Protein AF-F7UUI7-F1 (afdb_monomer_lite)

Radius of gyration: 22.38 Å; chains: 1; bounding box: 54×50×58 Å

Structure (mmCIF, N/CA/C/O backbone):
data_AF-F7UUI7-F1
#
_entry.id   AF-F7UUI7-F1
#
loop_
_atom_site.group_PDB
_atom_site.id
_atom_site.type_symbol
_atom_site.label_atom_id
_atom_site.label_alt_id
_atom_site.label_comp_id
_atom_site.label_asym_id
_atom_site.label_entity_id
_atom_site.label_seq_id
_atom_site.pdbx_PDB_ins_code
_atom_site.Cartn_x
_atom_site.Cartn_y
_atom_site.Cartn_z
_atom_site.occupancy
_atom_site.B_iso_or_equiv
_atom_site.auth_seq_id
_atom_site.auth_comp_id
_atom_site.auth_asym_id
_atom_site.auth_atom_id
_atom_site.pdbx_PDB_model_num
ATOM 1 N N . MET A 1 1 ? -0.515 27.697 5.476 1.00 34.72 1 MET A N 1
ATOM 2 C CA . MET A 1 1 ? 0.298 27.738 6.716 1.00 34.72 1 MET A CA 1
ATOM 3 C C . MET A 1 1 ? -0.527 27.702 8.011 1.00 34.72 1 MET A C 1
ATOM 5 O O . MET A 1 1 ? -0.344 26.762 8.762 1.00 34.72 1 MET A O 1
ATOM 9 N N . LYS A 1 2 ? -1.466 28.627 8.301 1.00 29.28 2 LYS A N 1
ATOM 10 C CA . LYS A 1 2 ? -2.269 28.579 9.558 1.00 29.28 2 LYS A CA 1
ATOM 11 C C . LYS A 1 2 ? -3.248 27.394 9.677 1.00 29.28 2 LYS A C 1
ATOM 13 O O . LYS A 1 2 ? -3.525 26.962 10.787 1.00 29.28 2 LYS A O 1
ATOM 18 N N . ASN A 1 3 ? -3.755 26.882 8.555 1.00 37.53 3 ASN A N 1
ATOM 19 C CA . ASN A 1 3 ? -4.734 25.787 8.553 1.00 37.53 3 ASN A CA 1
ATOM 20 C C . ASN A 1 3 ? -4.088 24.394 8.670 1.00 37.53 3 ASN A C 1
ATOM 22 O O . ASN A 1 3 ? -4.740 23.482 9.154 1.00 37.53 3 ASN A O 1
ATOM 26 N N . VAL A 1 4 ? -2.810 24.247 8.299 1.00 36.59 4 VAL A N 1
ATOM 27 C CA . VAL A 1 4 ? -2.094 22.955 8.308 1.00 36.59 4 VAL A CA 1
ATOM 28 C C . VAL A 1 4 ? -1.592 22.618 9.716 1.00 36.59 4 VAL A C 1
ATOM 30 O O . VAL A 1 4 ? -1.897 21.546 10.220 1.00 36.59 4 VAL A O 1
ATOM 33 N N . ARG A 1 5 ? -1.031 23.596 10.445 1.00 37.28 5 ARG A N 1
ATOM 34 C CA . ARG A 1 5 ? -0.744 23.450 11.887 1.00 37.28 5 ARG A CA 1
ATOM 35 C C . ARG A 1 5 ? -1.984 23.158 12.730 1.00 37.28 5 ARG A C 1
ATOM 37 O O . ARG A 1 5 ? -1.893 22.469 13.737 1.00 37.28 5 ARG A O 1
ATOM 44 N N . LYS A 1 6 ? -3.149 23.686 12.327 1.00 44.84 6 LYS A N 1
ATOM 45 C CA . LYS A 1 6 ? -4.432 23.322 12.941 1.00 44.84 6 LYS A CA 1
ATOM 46 C C . LYS A 1 6 ? -4.823 21.888 12.598 1.00 44.84 6 LYS A C 1
ATOM 48 O O . LYS A 1 6 ? -5.306 21.210 13.482 1.00 44.84 6 LYS A O 1
ATOM 53 N N . MET A 1 7 ? -4.586 21.422 11.374 1.00 44.50 7 MET A N 1
ATOM 54 C CA . MET A 1 7 ? -4.861 20.044 10.961 1.00 44.50 7 MET A CA 1
ATOM 55 C C . MET A 1 7 ? -3.966 19.036 11.694 1.00 44.50 7 MET A C 1
ATOM 57 O O . MET A 1 7 ? -4.495 18.060 12.194 1.00 44.50 7 MET A O 1
ATOM 61 N N . LEU A 1 8 ? -2.667 19.306 11.871 1.00 43.62 8 LEU A N 1
ATOM 62 C CA . LEU A 1 8 ? -1.740 18.486 12.676 1.00 43.62 8 LEU A CA 1
ATOM 63 C C . LEU A 1 8 ? -2.069 18.501 14.177 1.00 43.62 8 LEU A C 1
ATOM 65 O O . LEU A 1 8 ? -2.030 17.465 14.834 1.00 43.62 8 LEU A O 1
ATOM 69 N N . ALA A 1 9 ? -2.459 19.656 14.725 1.00 45.00 9 ALA A N 1
ATOM 70 C CA . ALA A 1 9 ? -2.956 19.739 16.099 1.00 45.00 9 ALA A CA 1
ATOM 71 C C . ALA A 1 9 ? -4.319 19.045 16.267 1.00 45.00 9 ALA A C 1
ATOM 73 O O . ALA A 1 9 ? -4.574 18.469 17.317 1.00 45.00 9 ALA A O 1
ATOM 74 N N . VAL A 1 10 ? -5.175 19.068 15.239 1.00 46.88 10 VAL A N 1
ATOM 75 C CA . VAL A 1 10 ? -6.435 18.314 15.185 1.00 46.88 10 VAL A CA 1
ATOM 76 C C . VAL A 1 10 ? -6.176 16.826 14.969 1.00 46.88 10 VAL A C 1
ATOM 78 O O . VAL A 1 10 ? -6.916 16.048 15.526 1.00 46.88 10 VAL A O 1
ATOM 81 N N . LEU A 1 11 ? -5.122 16.413 14.265 1.00 49.34 11 LEU A N 1
ATOM 82 C CA . LEU A 1 11 ? -4.678 15.020 14.117 1.00 49.34 11 LEU A CA 1
ATOM 83 C C . LEU A 1 11 ? -4.159 14.459 15.445 1.00 49.34 11 LEU A C 1
ATOM 85 O O . LEU A 1 11 ? -4.587 13.393 15.872 1.00 49.34 11 LEU A O 1
ATOM 89 N N . ALA A 1 12 ? -3.305 15.212 16.143 1.00 44.31 12 ALA A N 1
ATOM 90 C CA . ALA A 1 12 ? -2.850 14.862 17.487 1.00 44.31 12 ALA A CA 1
ATOM 91 C C . ALA A 1 12 ? -4.004 14.890 18.507 1.00 44.31 12 ALA A C 1
ATOM 93 O O . ALA A 1 12 ? -4.059 14.049 19.400 1.00 44.31 12 ALA A O 1
ATOM 94 N N . ALA A 1 13 ? -4.952 15.824 18.365 1.00 39.91 13 ALA A N 1
ATOM 95 C CA . ALA A 1 13 ? -6.145 15.871 19.203 1.00 39.91 13 ALA A CA 1
ATOM 96 C C . ALA A 1 13 ? -7.151 14.768 18.850 1.00 39.91 13 ALA A C 1
ATOM 98 O O . ALA A 1 13 ? -7.730 14.223 19.772 1.00 39.91 13 ALA A O 1
ATOM 99 N N . ALA A 1 14 ? -7.335 14.405 17.578 1.00 44.53 14 ALA A N 1
ATOM 100 C CA . ALA A 1 14 ? -8.215 13.338 17.089 1.00 44.53 14 ALA A CA 1
ATOM 101 C C . ALA A 1 14 ? -7.694 11.961 17.501 1.00 44.53 14 ALA A C 1
ATOM 103 O O . ALA A 1 14 ? -8.482 11.127 17.927 1.00 44.53 14 ALA A O 1
ATOM 104 N N . ALA A 1 15 ? -6.371 11.768 17.495 1.00 42.41 15 ALA A N 1
ATOM 105 C CA . ALA A 1 15 ? -5.71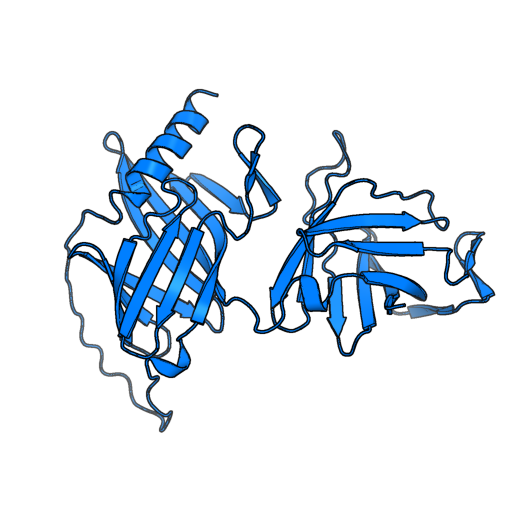6 10.616 18.109 1.00 42.41 15 ALA A CA 1
ATOM 106 C C . ALA A 1 15 ? -5.999 10.527 19.622 1.00 42.41 15 ALA A C 1
ATOM 108 O O . ALA A 1 15 ? -6.224 9.441 20.137 1.00 42.41 15 ALA A O 1
ATOM 109 N N . MET A 1 16 ? -6.057 11.667 20.327 1.00 37.16 16 MET A N 1
ATOM 110 C CA . MET A 1 16 ? -6.464 11.740 21.744 1.00 37.16 16 MET A CA 1
ATOM 111 C C . MET A 1 16 ? -7.989 11.792 21.961 1.00 37.16 16 MET A C 1
ATOM 113 O O . MET A 1 16 ? -8.448 11.758 23.099 1.00 37.16 16 MET A O 1
ATOM 117 N N . THR A 1 17 ? -8.789 11.934 20.903 1.00 39.34 17 THR A N 1
ATOM 118 C CA . THR A 1 17 ? -10.253 12.052 20.956 1.00 39.34 17 THR A CA 1
ATOM 119 C C . THR A 1 17 ? -10.900 11.105 19.962 1.00 39.34 17 THR A C 1
ATOM 121 O O . THR A 1 17 ? -11.888 11.476 19.343 1.00 39.34 17 THR A O 1
ATOM 124 N N . LEU A 1 18 ? -10.431 9.857 19.888 1.00 39.97 18 LEU A N 1
ATOM 125 C CA . LEU A 1 18 ? -11.046 8.755 19.133 1.00 39.97 18 LEU A CA 1
ATOM 126 C C . LEU A 1 18 ? -12.094 7.911 19.932 1.00 39.97 18 LEU A C 1
ATOM 128 O O . LEU A 1 18 ? -12.207 6.714 19.726 1.00 39.97 18 LEU A O 1
ATOM 132 N N . GLY A 1 19 ? -12.909 8.406 20.867 1.00 41.12 19 GLY A N 1
ATOM 133 C CA . GLY A 1 19 ? -13.175 9.783 21.197 1.00 41.12 19 GLY A CA 1
ATOM 134 C C . GLY A 1 19 ? -14.386 10.237 21.969 1.00 41.12 19 GLY A C 1
ATOM 135 O O . GLY A 1 19 ? -14.417 10.333 23.184 1.00 41.12 19 GLY A O 1
ATOM 136 N N . ILE A 1 20 ? -15.320 10.828 21.242 1.00 36.56 20 ILE A N 1
ATOM 137 C CA . ILE A 1 20 ? -16.466 11.501 21.831 1.00 36.56 20 ILE A CA 1
ATOM 138 C C . ILE A 1 20 ? -17.573 11.442 20.791 1.00 36.56 20 ILE A C 1
ATOM 140 O O . ILE A 1 20 ? -17.683 12.341 19.969 1.00 36.56 20 ILE A O 1
ATOM 144 N N . LEU A 1 21 ? -18.386 10.384 20.833 1.00 32.34 21 LEU A N 1
ATOM 145 C CA . LEU A 1 21 ? -19.847 10.453 20.706 1.00 32.34 21 LEU A CA 1
ATOM 146 C C . LEU A 1 21 ? -20.446 9.049 20.856 1.00 32.34 21 LEU A C 1
ATOM 148 O O . LEU A 1 21 ? -20.524 8.266 19.917 1.00 32.34 21 LEU A O 1
ATOM 152 N N . ALA A 1 22 ? -20.904 8.756 22.074 1.00 37.56 22 ALA A N 1
ATOM 153 C CA . ALA A 1 22 ? -21.819 7.658 22.335 1.00 37.56 22 ALA A CA 1
ATOM 154 C C . ALA A 1 22 ? -23.173 7.961 21.673 1.00 37.56 22 ALA A C 1
ATOM 156 O O . ALA A 1 22 ? -23.826 8.954 22.000 1.00 37.56 22 ALA A O 1
ATOM 157 N N . GLY A 1 23 ? -23.599 7.088 20.764 1.00 29.02 23 GLY A N 1
ATOM 158 C CA . GLY A 1 23 ? -24.898 7.156 20.105 1.00 29.02 23 GLY A CA 1
ATOM 159 C C . GLY A 1 23 ? -25.304 5.792 19.568 1.00 29.02 23 GLY A C 1
ATOM 160 O O . GLY A 1 23 ? -25.309 5.581 18.363 1.00 29.02 23 GLY A O 1
ATOM 161 N N . CYS A 1 24 ? -25.611 4.847 20.460 1.00 26.58 24 CYS A N 1
ATOM 162 C CA . CYS A 1 24 ? -26.130 3.539 20.073 1.00 26.58 24 CYS A CA 1
ATOM 163 C C . CYS A 1 24 ? -27.549 3.665 19.500 1.00 26.58 24 CYS A C 1
ATOM 165 O O . CYS A 1 24 ? -28.474 4.062 20.208 1.00 26.58 24 CYS A O 1
ATOM 167 N N . THR A 1 25 ? -27.744 3.199 18.271 1.00 30.72 25 THR A N 1
ATOM 168 C CA . THR A 1 25 ? -29.031 2.662 17.814 1.00 30.72 25 THR A CA 1
ATOM 169 C C . THR A 1 25 ? -28.769 1.316 17.156 1.00 30.72 25 THR A C 1
ATOM 171 O O . THR A 1 25 ? -28.342 1.255 16.011 1.00 30.72 25 THR A O 1
ATOM 174 N N . GLN A 1 26 ? -29.002 0.235 17.905 1.00 30.36 26 GLN A N 1
ATOM 175 C CA . GLN A 1 26 ? -29.069 -1.121 17.364 1.00 30.36 26 GLN A CA 1
ATOM 176 C C . GLN A 1 26 ? -30.348 -1.256 16.530 1.00 30.36 26 GLN A C 1
ATOM 178 O O . GLN A 1 26 ? -31.448 -1.209 17.082 1.00 30.36 26 GLN A O 1
ATOM 183 N N . SER A 1 27 ? -30.212 -1.465 15.223 1.00 30.41 27 SER A N 1
ATOM 184 C CA . SER A 1 27 ? -31.253 -2.086 14.404 1.00 30.41 27 SER A CA 1
ATOM 185 C C . SER A 1 27 ? -30.841 -3.526 14.126 1.00 30.41 27 SER A C 1
ATOM 187 O O . SER A 1 27 ? -29.833 -3.786 13.476 1.00 30.41 27 SER A O 1
ATOM 189 N N . THR A 1 28 ? -31.607 -4.464 14.669 1.00 32.31 28 THR A N 1
ATOM 190 C CA . THR A 1 28 ? -31.469 -5.895 14.401 1.00 32.31 28 THR A CA 1
ATOM 191 C C . THR A 1 28 ? -32.165 -6.198 13.075 1.00 32.31 28 THR A C 1
ATOM 193 O O . THR A 1 28 ? -33.388 -6.302 13.042 1.00 32.31 28 THR A O 1
ATOM 196 N N . GLU A 1 29 ? -31.408 -6.318 11.985 1.00 35.75 29 GLU A N 1
ATOM 197 C CA . GLU A 1 29 ? -31.906 -6.936 10.753 1.00 35.75 29 GLU A CA 1
ATOM 198 C C . GLU A 1 29 ? -31.280 -8.323 10.598 1.00 35.75 29 GLU A C 1
ATOM 200 O O . GLU A 1 29 ? -30.075 -8.495 10.426 1.00 35.75 29 GLU A O 1
ATOM 205 N N . GLU A 1 30 ? -32.139 -9.328 10.739 1.00 38.75 30 GLU A N 1
ATOM 206 C CA . GLU A 1 30 ? -31.859 -10.741 10.538 1.00 38.75 30 GLU A CA 1
ATOM 207 C C . GLU A 1 30 ? -31.810 -11.006 9.024 1.00 38.75 30 GLU A C 1
ATOM 209 O O . GLU A 1 30 ? -32.843 -11.020 8.355 1.00 38.75 30 GLU A O 1
ATOM 214 N N . SER A 1 31 ? -30.605 -11.167 8.469 1.00 41.69 31 SER A N 1
ATOM 215 C CA . SER A 1 31 ? -30.409 -11.555 7.068 1.00 41.69 31 SER A CA 1
ATOM 216 C C . SER A 1 31 ? -30.112 -13.051 6.957 1.00 41.69 31 SER A C 1
ATOM 218 O O . SER A 1 31 ? -29.366 -13.622 7.754 1.00 41.69 31 SER A O 1
ATOM 220 N N . ALA A 1 32 ? -30.742 -13.689 5.972 1.00 41.66 32 ALA A N 1
ATOM 221 C CA . ALA A 1 32 ? -30.755 -15.130 5.761 1.00 41.66 32 ALA A CA 1
ATOM 222 C C . ALA A 1 32 ? -29.354 -15.691 5.453 1.00 41.66 32 ALA A C 1
ATOM 224 O O . ALA A 1 32 ? -28.713 -15.307 4.476 1.00 41.66 32 ALA A O 1
ATOM 225 N N . ALA A 1 33 ? -28.907 -16.643 6.274 1.00 42.66 33 ALA A N 1
ATOM 226 C CA . ALA A 1 33 ? -27.613 -17.300 6.149 1.00 42.66 33 ALA A CA 1
ATOM 227 C C . ALA A 1 33 ? -27.602 -18.344 5.017 1.00 42.66 33 ALA A C 1
ATOM 229 O O . ALA A 1 33 ? -28.259 -19.382 5.092 1.00 42.66 33 ALA A O 1
ATOM 230 N N . THR A 1 34 ? -26.799 -18.098 3.984 1.00 46.75 34 THR A N 1
ATOM 231 C CA . THR A 1 34 ? -26.050 -19.162 3.297 1.00 46.75 34 THR A CA 1
ATOM 232 C C . THR A 1 34 ? -24.973 -19.694 4.250 1.00 46.75 34 THR A C 1
ATOM 234 O O . THR A 1 34 ? -24.418 -18.891 4.993 1.00 46.75 34 THR A O 1
ATOM 237 N N . ASP A 1 35 ? -24.670 -21.001 4.220 1.00 51.53 35 ASP A N 1
ATOM 238 C CA . ASP A 1 35 ? -23.681 -21.733 5.054 1.00 51.53 35 ASP A CA 1
ATOM 239 C C . ASP A 1 35 ? -22.211 -21.248 4.894 1.00 51.53 35 ASP A C 1
ATOM 241 O O . ASP A 1 35 ? -21.278 -22.027 4.689 1.00 51.53 35 ASP A O 1
ATOM 245 N N . ALA A 1 36 ? -21.965 -19.944 4.965 1.00 63.97 36 ALA A N 1
ATOM 246 C CA . ALA A 1 36 ? -20.639 -19.380 5.122 1.00 63.97 36 ALA A CA 1
ATOM 247 C C . ALA A 1 36 ? -20.243 -19.506 6.598 1.00 63.97 36 ALA A C 1
ATOM 249 O O . ALA A 1 36 ? -20.985 -19.099 7.494 1.00 63.97 36 ALA A O 1
ATOM 250 N N . LYS A 1 37 ? -19.066 -20.086 6.858 1.00 78.81 37 LYS A N 1
ATOM 251 C CA . LYS A 1 37 ? -18.462 -20.097 8.194 1.00 78.81 37 LYS A CA 1
ATOM 252 C C . LYS A 1 37 ? -18.426 -18.654 8.707 1.00 78.81 37 LYS A C 1
ATOM 254 O O . LYS A 1 37 ? -17.877 -17.789 8.030 1.00 78.81 37 LYS A O 1
ATOM 259 N N . ALA A 1 38 ? -19.003 -18.411 9.885 1.00 81.31 38 ALA A N 1
ATOM 260 C CA . ALA A 1 38 ? -18.944 -17.094 10.502 1.00 81.31 38 ALA A CA 1
ATOM 261 C C . ALA A 1 38 ? -17.470 -16.670 10.679 1.00 81.31 38 ALA A C 1
ATOM 263 O O . ALA A 1 38 ? -16.659 -17.501 11.113 1.00 81.31 38 ALA A O 1
ATOM 264 N N . PRO A 1 39 ? -17.121 -15.421 10.337 1.00 87.50 39 PRO A N 1
ATOM 265 C CA . PRO A 1 39 ? -15.776 -14.896 10.532 1.00 87.50 39 PRO A CA 1
ATOM 266 C C . PRO A 1 39 ? -15.380 -14.947 12.010 1.00 87.50 39 PRO A C 1
ATOM 268 O O . PRO A 1 39 ? -16.205 -14.817 12.918 1.00 87.50 39 PRO A O 1
ATOM 271 N N . THR A 1 40 ? -14.092 -15.133 12.251 1.00 90.12 40 THR A N 1
ATOM 272 C CA . THR A 1 40 ? -13.470 -15.216 13.570 1.00 90.12 40 THR A CA 1
ATOM 273 C C . THR A 1 40 ? -12.398 -14.142 13.716 1.00 90.12 40 THR A C 1
ATOM 275 O O . THR A 1 40 ? -11.898 -13.609 12.729 1.00 90.12 40 THR A O 1
ATOM 278 N N . THR A 1 41 ? -11.988 -13.836 14.950 1.00 90.56 41 THR A N 1
ATOM 279 C CA . THR A 1 41 ? -10.889 -12.886 15.201 1.00 90.56 41 THR A CA 1
ATOM 280 C C . THR A 1 41 ? -9.578 -13.304 14.530 1.00 90.56 41 THR A C 1
ATOM 282 O O . THR A 1 41 ? -8.786 -12.458 14.134 1.00 90.56 41 THR A O 1
ATOM 285 N N . ALA A 1 42 ? -9.348 -14.605 14.344 1.00 89.94 42 ALA A N 1
ATOM 286 C CA . ALA A 1 42 ? -8.180 -15.102 13.627 1.00 89.94 42 ALA A CA 1
ATOM 287 C C . ALA A 1 42 ? -8.184 -14.724 12.135 1.00 89.94 42 ALA A C 1
ATOM 289 O O . ALA A 1 42 ? -7.112 -14.552 11.565 1.00 89.94 42 ALA A O 1
ATOM 290 N N . ASP A 1 43 ? -9.361 -14.566 11.519 1.00 90.50 43 ASP A N 1
ATOM 291 C CA . ASP A 1 43 ? -9.475 -14.256 10.089 1.00 90.50 43 ASP A CA 1
ATOM 292 C C . ASP A 1 43 ? -9.030 -12.808 9.789 1.00 90.50 43 ASP A C 1
ATOM 294 O O . ASP A 1 43 ? -8.430 -12.546 8.748 1.00 90.50 43 ASP A O 1
ATOM 298 N N . TYR A 1 44 ? -9.227 -11.878 10.735 1.00 92.62 44 TYR A N 1
ATOM 299 C CA . TYR A 1 44 ? -8.831 -10.469 10.583 1.00 92.62 44 TYR A CA 1
ATOM 300 C C . TYR A 1 44 ? -7.599 -10.059 11.397 1.00 92.62 44 TYR A C 1
ATOM 302 O O . TYR A 1 44 ? -7.144 -8.921 11.281 1.00 92.62 44 TYR A O 1
ATOM 310 N N . ALA A 1 45 ? -7.030 -10.957 12.202 1.00 94.06 45 ALA A N 1
ATOM 311 C CA . ALA A 1 45 ? -5.817 -10.660 12.952 1.00 94.06 45 ALA A CA 1
ATOM 312 C C . ALA A 1 45 ? -4.653 -10.292 12.016 1.00 94.06 45 ALA A C 1
ATOM 314 O O . ALA A 1 45 ? -4.494 -10.864 10.930 1.00 94.06 45 ALA A O 1
ATOM 315 N N . GLY A 1 46 ? -3.832 -9.339 12.448 1.00 93.06 46 GLY A N 1
ATOM 316 C CA . GLY A 1 46 ? -2.680 -8.848 11.705 1.00 93.06 46 GLY A CA 1
ATOM 317 C C . GLY A 1 46 ? -2.281 -7.432 12.098 1.00 93.06 46 GLY A C 1
ATOM 318 O O . GLY A 1 46 ? -2.970 -6.750 12.858 1.00 93.06 46 GLY A O 1
ATOM 319 N N . THR A 1 47 ? -1.151 -6.997 11.557 1.00 93.06 47 THR A N 1
ATOM 320 C CA . THR A 1 47 ? -0.729 -5.597 11.588 1.00 93.06 47 THR A CA 1
ATOM 321 C C . THR A 1 47 ? -1.288 -4.905 10.355 1.00 93.06 47 THR A C 1
ATOM 323 O O . THR A 1 47 ? -1.268 -5.483 9.278 1.00 93.06 47 THR A O 1
ATOM 326 N N . TYR A 1 48 ? -1.784 -3.687 10.508 1.00 93.19 48 TYR A N 1
ATOM 327 C CA . TYR A 1 48 ? -2.338 -2.837 9.469 1.00 93.19 48 TYR A CA 1
ATOM 328 C C . TYR A 1 48 ? -1.588 -1.507 9.498 1.00 93.19 48 TYR A C 1
ATOM 330 O O . TYR A 1 48 ? -1.506 -0.849 10.537 1.00 93.19 48 TYR A O 1
ATOM 338 N N . LEU A 1 49 ? -1.010 -1.138 8.365 1.00 91.38 49 LEU A N 1
ATOM 339 C CA . LEU A 1 49 ? -0.190 0.050 8.188 1.00 91.38 49 LEU A CA 1
ATOM 340 C C . LEU A 1 49 ? -1.013 1.174 7.572 1.00 91.38 49 LEU A C 1
ATOM 342 O O . LEU A 1 49 ? -1.942 0.913 6.806 1.00 91.38 49 LEU A O 1
ATOM 346 N N . PHE A 1 50 ? -0.676 2.415 7.905 1.00 91.62 50 PHE A N 1
ATOM 347 C CA . PHE A 1 50 ? -1.344 3.586 7.355 1.00 91.62 50 PHE A CA 1
ATOM 348 C C . PHE A 1 50 ? -1.212 3.617 5.829 1.00 91.62 50 PHE A C 1
ATOM 350 O O . PHE A 1 50 ? -0.129 3.395 5.294 1.00 91.62 50 PHE A O 1
ATOM 357 N N . ASP A 1 51 ? -2.313 3.907 5.142 1.00 89.38 51 ASP A N 1
ATOM 358 C CA . ASP A 1 51 ? -2.367 3.995 3.681 1.00 89.38 51 ASP A CA 1
ATOM 359 C C . ASP A 1 51 ? -2.803 5.392 3.246 1.00 89.38 51 ASP A C 1
ATOM 361 O O . ASP A 1 51 ? -2.090 6.092 2.523 1.00 89.38 51 ASP A O 1
ATOM 365 N N . GLN A 1 52 ? -3.950 5.835 3.761 1.00 90.12 52 GLN A N 1
ATOM 366 C CA . GLN A 1 52 ? -4.463 7.171 3.505 1.00 90.12 52 GLN A CA 1
ATOM 367 C C . GLN A 1 52 ? -5.389 7.668 4.611 1.00 90.12 52 GLN A C 1
ATOM 369 O O . GLN A 1 52 ? -5.973 6.912 5.389 1.00 90.12 52 GLN A O 1
ATOM 374 N N . MET A 1 53 ? -5.565 8.982 4.641 1.00 91.12 53 MET A N 1
ATOM 375 C CA . MET A 1 53 ? -6.539 9.678 5.457 1.00 91.12 53 MET A CA 1
ATOM 376 C C . MET A 1 53 ? -7.381 10.593 4.576 1.00 91.12 53 MET A C 1
ATOM 378 O O . MET A 1 53 ? -6.867 11.450 3.857 1.00 91.12 53 MET A O 1
ATOM 382 N N . ILE A 1 54 ? -8.695 10.476 4.716 1.00 90.75 54 ILE A N 1
ATOM 383 C CA . ILE A 1 54 ? -9.670 11.343 4.065 1.00 90.75 54 ILE A CA 1
ATOM 384 C C . ILE A 1 54 ? -10.304 12.221 5.139 1.00 90.75 54 ILE A C 1
ATOM 386 O O . ILE A 1 54 ? -10.824 11.726 6.135 1.00 90.75 54 ILE A O 1
ATOM 390 N N . THR A 1 55 ? -10.275 13.535 4.951 1.00 89.56 55 THR A N 1
ATOM 391 C CA . THR A 1 55 ? -10.924 14.505 5.838 1.00 89.56 55 THR A CA 1
ATOM 392 C C . THR A 1 55 ? -11.971 15.288 5.067 1.00 89.56 55 THR A C 1
ATOM 394 O O . THR A 1 55 ? -11.697 15.807 3.987 1.00 89.56 55 THR A O 1
ATOM 397 N N . LYS A 1 56 ? -13.162 15.443 5.640 1.00 89.56 56 LYS A N 1
ATOM 398 C CA . LYS A 1 56 ? -14.255 16.218 5.067 1.00 89.56 56 LYS A CA 1
ATOM 399 C C . LYS A 1 56 ? -14.762 17.265 6.053 1.00 89.56 56 LYS A C 1
ATOM 401 O O . LYS A 1 56 ? -15.200 16.950 7.157 1.00 89.56 56 LYS A O 1
ATOM 406 N N . VAL A 1 57 ? -14.712 18.528 5.633 1.00 87.12 57 VAL A N 1
ATOM 407 C CA . VAL A 1 57 ? -15.154 19.695 6.416 1.00 87.12 57 VAL A CA 1
ATOM 408 C C . VAL A 1 57 ? -15.996 20.596 5.527 1.00 87.12 57 VAL A C 1
ATOM 410 O O . VAL A 1 57 ? -15.556 20.984 4.446 1.00 87.12 57 VAL A O 1
ATOM 413 N N . ASP A 1 58 ? -17.207 20.944 5.967 1.00 85.38 58 ASP A N 1
ATOM 414 C CA . ASP A 1 58 ? -18.148 21.789 5.210 1.00 85.38 58 ASP A CA 1
ATOM 415 C C . ASP A 1 58 ? -18.357 21.307 3.754 1.00 85.38 58 ASP A C 1
ATOM 417 O O . ASP A 1 58 ? -18.443 22.101 2.816 1.00 85.38 58 ASP A O 1
ATOM 421 N N . GLY A 1 59 ? -18.378 19.984 3.549 1.00 82.31 59 GLY A N 1
ATOM 422 C CA . GLY A 1 59 ? -18.529 19.361 2.229 1.00 82.31 59 GLY A CA 1
ATOM 423 C C . GLY A 1 59 ? -17.278 19.380 1.342 1.00 82.31 59 GLY A C 1
ATOM 424 O O . GLY A 1 59 ? -17.340 18.877 0.224 1.00 82.31 59 GLY A O 1
ATOM 425 N N . LYS A 1 60 ? -16.150 19.920 1.815 1.00 85.69 60 LYS A N 1
ATOM 426 C CA . LYS A 1 60 ? -14.858 19.843 1.123 1.00 85.69 60 LYS A CA 1
ATOM 427 C C . LYS A 1 60 ? -14.076 18.636 1.606 1.00 85.69 60 LYS A C 1
ATOM 429 O O . LYS A 1 60 ? -13.867 18.512 2.809 1.00 85.69 60 LYS A O 1
ATOM 434 N N . THR A 1 61 ? -13.622 17.817 0.667 1.00 90.00 61 THR A N 1
ATOM 435 C CA . THR A 1 61 ? -12.772 16.654 0.928 1.00 90.00 61 THR A CA 1
ATOM 436 C C . THR A 1 61 ? -11.311 17.004 0.674 1.00 90.00 61 THR A C 1
ATOM 438 O O . THR A 1 61 ? -10.983 17.595 -0.355 1.00 90.00 61 THR A O 1
ATOM 441 N N . THR A 1 62 ? -10.455 16.626 1.613 1.00 87.88 62 THR A N 1
ATOM 442 C CA . THR A 1 62 ? -9.000 16.614 1.486 1.00 87.88 62 THR A CA 1
ATOM 443 C C . THR A 1 62 ? -8.532 15.191 1.736 1.00 87.88 62 THR A C 1
ATOM 445 O O . THR A 1 62 ? -8.984 14.558 2.688 1.00 87.88 62 THR A O 1
ATOM 448 N N . GLU A 1 63 ? -7.617 14.715 0.910 1.00 88.19 63 GLU A N 1
ATOM 449 C CA . GLU A 1 63 ? -6.996 13.404 1.037 1.00 88.19 63 GLU A CA 1
ATOM 450 C C . GLU A 1 63 ? -5.496 13.578 1.250 1.00 88.19 63 GLU A C 1
ATOM 452 O O . GLU A 1 63 ? -4.899 14.522 0.727 1.00 88.19 63 GLU A O 1
ATOM 457 N N . VAL A 1 64 ? -4.933 12.714 2.084 1.00 85.06 64 VAL A N 1
ATOM 458 C CA . VAL A 1 64 ? -3.498 12.596 2.331 1.00 85.06 64 VAL A CA 1
ATOM 459 C C . VAL A 1 64 ? -3.177 11.113 2.293 1.00 85.06 64 VAL A C 1
ATOM 461 O O . VAL A 1 64 ? -3.710 10.363 3.111 1.00 85.06 64 VAL A O 1
ATOM 464 N N . ALA A 1 65 ? -2.306 10.704 1.386 1.00 85.06 65 ALA A N 1
ATOM 465 C CA . ALA A 1 65 ? -1.846 9.330 1.254 1.00 85.06 65 ALA A CA 1
ATOM 466 C C . ALA A 1 65 ? -0.376 9.184 1.672 1.00 85.06 65 ALA A C 1
ATOM 468 O O . ALA A 1 65 ? 0.364 10.163 1.809 1.00 85.06 65 ALA A O 1
ATOM 469 N N . VAL A 1 66 ? 0.068 7.944 1.869 1.00 80.38 66 VAL A N 1
ATOM 470 C CA . VAL A 1 66 ? 1.498 7.631 1.981 1.00 80.38 66 VAL A CA 1
ATOM 471 C C . VAL A 1 66 ? 2.256 8.175 0.765 1.00 80.38 66 VAL A C 1
ATOM 473 O O . VAL A 1 66 ? 1.848 7.988 -0.380 1.00 80.38 66 VAL A O 1
ATOM 476 N N . GLY A 1 67 ? 3.390 8.826 1.017 1.00 76.00 67 GLY A N 1
ATOM 477 C CA . GLY A 1 67 ? 4.204 9.509 0.012 1.00 76.00 67 GLY A CA 1
ATOM 478 C C . GLY A 1 67 ? 3.894 11.001 -0.128 1.00 76.00 67 GLY A C 1
ATOM 479 O O . GLY A 1 67 ? 4.761 11.746 -0.590 1.00 76.00 67 GLY A O 1
ATOM 480 N N . ASP A 1 68 ? 2.726 11.468 0.324 1.00 77.62 68 ASP A N 1
ATOM 481 C CA . ASP A 1 68 ? 2.429 12.900 0.350 1.00 77.62 68 ASP A CA 1
ATOM 482 C C . ASP A 1 68 ? 3.298 13.629 1.378 1.00 77.62 68 ASP A C 1
ATOM 484 O O . ASP A 1 68 ? 3.688 13.085 2.414 1.00 77.62 68 ASP A O 1
ATOM 488 N N . LYS A 1 69 ? 3.575 14.910 1.111 1.00 76.62 69 LYS A N 1
ATOM 489 C CA . LYS A 1 69 ? 4.310 15.782 2.033 1.00 76.62 69 LYS A CA 1
ATOM 490 C C . LYS A 1 69 ? 3.348 16.643 2.850 1.00 76.62 69 LYS A C 1
ATOM 492 O O . LYS A 1 69 ? 2.638 17.487 2.297 1.00 76.62 69 LYS A O 1
ATOM 497 N N . ILE A 1 70 ? 3.399 16.528 4.175 1.00 75.44 70 ILE A N 1
ATOM 498 C CA . ILE A 1 70 ? 2.744 17.452 5.109 1.00 75.44 70 ILE A CA 1
ATOM 499 C C . ILE A 1 70 ? 3.819 18.256 5.834 1.00 75.44 70 ILE A C 1
ATOM 501 O O . ILE A 1 70 ? 4.700 17.709 6.477 1.00 75.44 70 ILE A O 1
ATOM 505 N N . GLU A 1 71 ? 3.750 19.586 5.731 1.00 74.12 71 GLU A N 1
ATOM 506 C CA . GLU A 1 71 ? 4.711 20.506 6.374 1.00 74.12 71 GLU A CA 1
ATOM 507 C C . GLU A 1 71 ? 6.194 20.223 6.045 1.00 74.12 71 GLU A C 1
ATOM 509 O O . GLU A 1 71 ? 7.087 20.653 6.768 1.00 74.12 71 GLU A O 1
ATOM 514 N N . GLY A 1 72 ? 6.456 19.585 4.899 1.00 75.81 72 GLY A N 1
ATOM 515 C CA . GLY A 1 72 ? 7.802 19.230 4.444 1.00 75.81 72 GLY A CA 1
ATOM 516 C C . GLY A 1 72 ? 8.265 17.837 4.870 1.00 75.81 72 GLY A C 1
ATOM 517 O O . GLY A 1 72 ? 9.332 17.418 4.434 1.00 75.81 72 GLY A O 1
ATOM 518 N N . GLU A 1 73 ? 7.468 17.114 5.657 1.00 73.94 73 GLU A N 1
ATOM 519 C CA . GLU A 1 73 ? 7.714 15.720 6.024 1.00 73.94 73 GLU A CA 1
ATOM 520 C C . GLU A 1 73 ? 6.895 14.791 5.127 1.00 73.94 73 GLU A C 1
ATOM 522 O O . GLU A 1 73 ? 5.705 15.023 4.901 1.00 73.94 73 GLU A O 1
ATOM 527 N N . THR A 1 74 ? 7.539 13.753 4.597 1.00 78.69 74 THR A N 1
ATOM 528 C CA . THR A 1 74 ? 6.865 12.693 3.841 1.00 78.69 74 THR A CA 1
ATOM 529 C C . THR A 1 74 ? 6.119 11.788 4.810 1.00 78.69 74 THR A C 1
ATOM 531 O O . THR A 1 74 ? 6.706 11.298 5.773 1.00 78.69 74 THR A O 1
ATOM 534 N N . ILE A 1 75 ? 4.838 11.557 4.547 1.00 81.06 75 ILE A N 1
ATOM 535 C CA . ILE A 1 75 ? 4.027 10.607 5.303 1.00 81.06 75 ILE A CA 1
ATOM 536 C C . ILE A 1 75 ? 4.386 9.191 4.860 1.00 81.06 75 ILE A C 1
ATOM 538 O O . ILE A 1 75 ? 4.354 8.885 3.668 1.00 81.06 75 ILE A O 1
ATOM 542 N N . ASP A 1 76 ? 4.724 8.328 5.813 1.00 83.62 76 ASP A N 1
ATOM 543 C CA . ASP A 1 76 ? 5.006 6.916 5.568 1.00 83.62 76 ASP A CA 1
ATOM 544 C C . ASP A 1 76 ? 3.976 5.997 6.244 1.00 83.62 76 ASP A C 1
ATOM 546 O O . ASP A 1 76 ? 3.075 6.427 6.962 1.00 83.62 76 ASP A O 1
ATOM 550 N N . GLU A 1 77 ? 4.097 4.702 5.977 1.00 84.94 77 GLU A N 1
ATOM 551 C CA . GLU A 1 77 ? 3.223 3.645 6.501 1.00 84.94 77 GLU A CA 1
ATOM 552 C C . GLU A 1 77 ? 3.271 3.506 8.033 1.00 84.94 77 GLU A C 1
ATOM 554 O O . GLU A 1 77 ? 2.337 2.987 8.646 1.00 84.94 77 GLU A O 1
ATOM 559 N N . GLY A 1 78 ? 4.354 3.977 8.656 1.00 85.94 78 GLY A N 1
ATOM 560 C CA . GLY A 1 78 ? 4.537 4.048 10.101 1.00 85.94 78 GLY A CA 1
ATOM 561 C C . GLY A 1 78 ? 3.851 5.253 10.744 1.00 85.94 78 GLY A C 1
ATOM 562 O O . GLY A 1 78 ? 3.853 5.356 11.973 1.00 85.94 78 GLY A O 1
ATOM 563 N N . TYR A 1 79 ? 3.222 6.136 9.958 1.00 86.25 79 TYR A N 1
ATOM 564 C CA . TYR A 1 79 ? 2.459 7.271 10.478 1.00 86.25 79 TYR A CA 1
ATOM 565 C C . TYR A 1 79 ? 1.389 6.833 11.487 1.00 86.25 79 TYR A C 1
ATOM 567 O O . TYR A 1 79 ? 1.211 7.466 12.534 1.00 86.25 79 TYR A O 1
ATOM 575 N N . ALA A 1 80 ? 0.706 5.725 11.194 1.00 89.25 80 ALA A N 1
ATOM 576 C CA . ALA A 1 80 ? -0.181 5.038 12.119 1.00 89.25 80 ALA A CA 1
ATOM 577 C C . ALA A 1 80 ? -0.166 3.525 11.857 1.00 89.25 80 ALA A C 1
ATOM 579 O O . ALA A 1 80 ? -0.298 3.077 10.723 1.00 89.25 80 ALA A O 1
ATOM 580 N N . VAL A 1 81 ? -0.045 2.732 12.915 1.00 90.31 81 VAL A N 1
ATOM 581 C CA . VAL A 1 81 ? 0.015 1.271 12.852 1.00 90.31 81 VAL A CA 1
ATOM 582 C C . VAL A 1 81 ? -1.039 0.698 13.785 1.00 90.31 81 VAL A C 1
ATOM 584 O O . VAL A 1 81 ? -0.959 0.863 15.002 1.00 90.31 81 VAL A O 1
ATOM 587 N N . SER A 1 82 ? -2.022 -0.000 13.223 1.00 93.25 82 SER A N 1
ATOM 588 C CA . SER A 1 82 ? -3.014 -0.747 13.995 1.00 93.25 82 SER A CA 1
ATOM 589 C C . SER A 1 82 ? -2.632 -2.222 14.038 1.00 93.25 82 SER A C 1
ATOM 591 O O . SER A 1 82 ? -2.333 -2.815 13.011 1.00 93.25 82 SER A O 1
ATOM 593 N N . THR A 1 83 ? -2.630 -2.846 15.211 1.00 94.56 83 THR A N 1
ATOM 594 C CA . THR A 1 83 ? -2.442 -4.298 15.334 1.00 94.56 83 THR A CA 1
ATOM 595 C C . THR A 1 83 ? -3.687 -4.917 15.937 1.00 94.56 83 THR A C 1
ATOM 597 O O . THR A 1 83 ? -4.093 -4.539 17.031 1.00 94.56 83 THR A O 1
ATOM 600 N N . LEU A 1 84 ? -4.276 -5.885 15.239 1.00 96.19 84 LEU A N 1
ATOM 601 C CA . LEU A 1 84 ? -5.383 -6.706 15.718 1.00 96.19 84 LEU A CA 1
ATOM 602 C C . LEU A 1 84 ? -4.845 -8.093 16.078 1.00 96.19 84 LEU A C 1
ATOM 604 O O . LEU A 1 84 ? -4.435 -8.855 15.202 1.00 96.19 84 LEU A O 1
ATOM 608 N N . ASN A 1 85 ? -4.839 -8.446 17.360 1.00 95.31 85 ASN A N 1
ATOM 609 C CA . ASN A 1 85 ? -4.413 -9.767 17.810 1.00 95.31 85 ASN A CA 1
ATOM 610 C C . ASN A 1 85 ? -5.579 -10.759 17.743 1.00 95.31 85 ASN A C 1
ATOM 612 O O . ASN A 1 85 ? -6.730 -10.417 18.020 1.00 95.31 85 ASN A O 1
ATOM 616 N N . ALA A 1 86 ? -5.281 -12.023 17.430 1.00 95.38 86 ALA A N 1
ATOM 617 C CA . ALA A 1 86 ? -6.293 -13.077 17.312 1.00 95.38 86 ALA A CA 1
ATOM 618 C C . ALA A 1 86 ? -7.031 -13.380 18.631 1.00 95.38 86 ALA A C 1
ATOM 620 O O . ALA A 1 86 ? -8.122 -13.951 18.608 1.00 95.38 86 ALA A O 1
ATOM 621 N N . ASP A 1 87 ? -6.461 -12.990 19.773 1.00 94.75 87 ASP A N 1
ATOM 622 C CA . ASP A 1 87 ? -7.078 -13.115 21.097 1.00 94.75 87 ASP A CA 1
ATOM 623 C C . ASP A 1 87 ? -8.129 -12.029 21.399 1.00 94.75 87 ASP A C 1
ATOM 625 O O . ASP A 1 87 ? -8.716 -12.033 22.481 1.00 94.75 87 ASP A O 1
ATOM 629 N N . GLY A 1 88 ? -8.391 -11.124 20.448 1.00 94.81 88 GLY A N 1
ATOM 630 C CA . GLY A 1 88 ? -9.345 -10.027 20.600 1.00 94.81 88 GLY A CA 1
ATOM 631 C C . GLY A 1 88 ? -8.758 -8.783 21.267 1.00 94.81 88 GLY A C 1
ATOM 632 O O . GLY A 1 88 ? -9.505 -7.861 21.580 1.00 94.81 88 GLY A O 1
ATOM 633 N N . THR A 1 89 ? -7.444 -8.712 21.492 1.00 97.19 89 THR A N 1
ATOM 634 C CA . THR A 1 89 ? -6.760 -7.469 21.891 1.00 97.19 89 THR A CA 1
ATOM 635 C C . THR A 1 89 ? -6.287 -6.686 20.666 1.00 97.19 89 THR A C 1
ATOM 637 O O . THR A 1 89 ? -6.101 -7.255 19.588 1.00 97.19 89 THR A O 1
ATOM 640 N N . CYS A 1 90 ? -6.102 -5.374 20.792 1.00 96.12 90 CYS A N 1
ATOM 641 C CA . CYS A 1 90 ? -5.552 -4.550 19.717 1.00 96.12 90 CYS A CA 1
ATOM 642 C C . CYS A 1 90 ? -4.669 -3.414 20.234 1.00 96.12 90 CYS A C 1
ATOM 644 O O . CYS A 1 90 ? -4.777 -3.005 21.391 1.00 96.12 90 CYS A O 1
ATOM 646 N N . THR A 1 91 ? -3.835 -2.871 19.350 1.00 94.12 91 THR A N 1
ATOM 647 C CA . THR A 1 91 ? -3.080 -1.639 19.586 1.00 94.12 91 THR A CA 1
ATOM 648 C C . THR A 1 91 ? -3.211 -0.668 18.416 1.00 94.12 91 THR A C 1
ATOM 650 O O . THR A 1 91 ? -3.436 -1.080 17.277 1.00 94.12 91 THR A O 1
ATOM 653 N N . LEU A 1 92 ? -3.068 0.626 18.692 1.00 90.88 92 LEU A N 1
ATOM 654 C CA . LEU A 1 92 ? -2.902 1.676 17.690 1.00 90.88 92 LEU A CA 1
ATOM 655 C C . LEU A 1 92 ? -1.713 2.552 18.096 1.00 90.88 92 LEU A C 1
ATOM 657 O O . LEU A 1 92 ? -1.790 3.295 19.073 1.00 90.88 92 LEU A O 1
ATOM 661 N N . ASP A 1 93 ? -0.610 2.439 17.364 1.00 87.94 93 ASP A N 1
ATOM 662 C CA . ASP A 1 93 ? 0.555 3.312 17.501 1.00 87.94 93 ASP A CA 1
ATOM 663 C C . ASP A 1 93 ? 0.480 4.413 16.445 1.00 87.94 93 ASP A C 1
ATOM 665 O O . ASP A 1 93 ? 0.127 4.154 15.297 1.00 87.94 93 ASP A O 1
ATOM 669 N N . MET A 1 94 ? 0.778 5.649 16.821 1.00 83.94 94 MET A N 1
ATOM 670 C CA . MET A 1 94 ? 0.732 6.789 15.910 1.00 83.94 94 MET A CA 1
ATOM 671 C C . MET A 1 94 ? 2.002 7.601 16.078 1.00 83.94 94 MET A C 1
ATOM 673 O O . MET A 1 94 ? 2.415 7.900 17.199 1.00 83.94 94 MET A O 1
ATOM 677 N N . GLN A 1 95 ? 2.573 8.060 14.971 1.00 80.06 95 GLN A N 1
ATOM 678 C CA . GLN A 1 95 ? 3.799 8.855 14.974 1.00 80.06 95 GLN A CA 1
ATOM 679 C C . GLN A 1 95 ? 3.660 10.162 15.773 1.00 80.06 95 GLN A C 1
ATOM 681 O O . GLN A 1 95 ? 4.644 10.678 16.297 1.00 80.06 95 GLN A O 1
ATOM 686 N N . ALA A 1 96 ? 2.438 10.683 15.931 1.00 71.81 96 ALA A N 1
ATOM 687 C CA . ALA A 1 96 ? 2.149 11.837 16.785 1.00 71.81 96 ALA A CA 1
ATOM 688 C C . ALA A 1 96 ? 2.369 11.568 18.293 1.00 71.81 96 ALA A C 1
ATOM 690 O O . ALA A 1 96 ? 2.483 12.517 19.072 1.00 71.81 96 ALA A O 1
ATOM 691 N N . ASN A 1 97 ? 2.431 10.301 18.715 1.00 74.31 97 ASN A N 1
ATOM 692 C CA . ASN A 1 97 ? 2.657 9.876 20.096 1.00 74.31 97 ASN A CA 1
ATOM 693 C C . ASN A 1 97 ? 3.596 8.649 20.156 1.00 74.31 97 ASN A C 1
ATOM 695 O O . ASN A 1 97 ? 3.194 7.574 20.609 1.00 74.31 97 ASN A O 1
ATOM 699 N N . PRO A 1 98 ? 4.855 8.796 19.706 1.00 73.12 98 PRO A N 1
ATOM 700 C CA . PRO A 1 98 ? 5.732 7.660 19.462 1.00 73.12 98 PRO A CA 1
ATOM 701 C C . PRO A 1 98 ? 6.071 6.927 20.765 1.00 73.12 98 PRO A C 1
ATOM 703 O O . PRO A 1 98 ? 6.439 7.541 21.773 1.00 73.12 98 PRO A O 1
ATOM 706 N N . GLY A 1 99 ? 5.973 5.596 20.734 1.00 70.31 99 GLY A N 1
ATOM 707 C CA . GLY A 1 99 ? 6.319 4.725 21.862 1.00 70.31 99 GLY A CA 1
ATOM 708 C C . GLY A 1 99 ? 5.252 4.643 22.957 1.00 70.31 99 GLY A C 1
ATOM 709 O O . GLY A 1 99 ? 5.540 4.154 24.052 1.00 70.31 99 GLY A O 1
ATOM 710 N N . LYS A 1 100 ? 4.034 5.124 22.686 1.00 83.44 100 LYS A N 1
ATOM 711 C CA . LYS A 1 100 ? 2.870 4.990 23.572 1.00 83.44 100 LYS A CA 1
ATOM 712 C C . LYS A 1 100 ? 1.652 4.524 22.770 1.00 83.44 100 LYS A C 1
ATOM 714 O O . LYS A 1 100 ? 0.722 5.313 22.583 1.00 83.44 100 LYS A O 1
ATOM 719 N N . PRO A 1 101 ? 1.660 3.266 22.292 1.00 86.94 101 PRO A N 1
ATOM 720 C CA . PRO A 1 101 ? 0.517 2.717 21.584 1.00 86.94 101 PRO A CA 1
ATOM 721 C C . PRO A 1 101 ? -0.723 2.753 22.479 1.00 86.94 101 PRO A C 1
ATOM 723 O O . PRO A 1 101 ? -0.653 2.454 23.673 1.00 86.94 101 PRO A O 1
ATOM 726 N N . MET A 1 102 ? -1.861 3.114 21.896 1.00 90.25 102 MET A N 1
ATOM 727 C CA . MET A 1 102 ? -3.158 2.979 22.549 1.00 90.25 102 MET A CA 1
ATOM 728 C C . MET A 1 102 ? -3.543 1.505 22.560 1.00 90.25 102 MET A C 1
ATOM 730 O O . MET A 1 102 ? -3.573 0.871 21.508 1.00 90.25 102 MET A O 1
ATOM 734 N N . GLU A 1 103 ? -3.833 0.958 23.736 1.00 93.38 103 GLU A N 1
ATOM 735 C CA . GLU A 1 103 ? -4.265 -0.431 23.896 1.00 93.38 103 GLU A CA 1
ATOM 736 C C . GLU A 1 103 ? -5.795 -0.534 23.910 1.00 93.38 103 GLU A C 1
ATOM 738 O O . GLU A 1 103 ? -6.505 0.355 24.395 1.00 93.38 103 GLU A O 1
ATOM 743 N N . GLY A 1 104 ? -6.311 -1.645 23.391 1.00 94.69 104 GLY A N 1
ATOM 744 C CA . GLY A 1 104 ? -7.740 -1.888 23.297 1.00 94.69 104 GLY A CA 1
ATOM 745 C C . GLY A 1 104 ? -8.114 -3.354 23.123 1.00 94.69 104 GLY A C 1
ATOM 746 O O . GLY A 1 104 ? -7.291 -4.267 23.216 1.00 94.69 104 GLY A O 1
ATOM 747 N N . THR A 1 105 ? -9.397 -3.567 22.862 1.00 96.25 105 THR A N 1
ATOM 748 C CA . THR A 1 105 ? -9.970 -4.866 22.491 1.00 96.25 105 THR A CA 1
ATOM 749 C C . THR A 1 105 ? -10.806 -4.716 21.236 1.00 96.25 105 THR A C 1
ATOM 751 O O . THR A 1 105 ? -11.234 -3.613 20.911 1.00 96.25 105 THR A O 1
ATOM 754 N N . TRP A 1 106 ? -11.061 -5.806 20.529 1.00 97.12 106 TRP A N 1
ATOM 755 C CA . TRP A 1 106 ? -11.903 -5.794 19.348 1.00 97.12 106 TRP A CA 1
ATOM 756 C C . TRP A 1 106 ? -12.693 -7.092 19.208 1.00 97.12 106 TRP A C 1
ATOM 758 O O . TRP A 1 106 ? -12.281 -8.153 19.685 1.00 97.12 106 TRP A O 1
ATOM 768 N N . ILE A 1 107 ? -13.848 -6.998 18.555 1.00 95.25 107 ILE A N 1
ATOM 769 C CA . ILE A 1 107 ? -14.732 -8.132 18.278 1.00 95.25 107 ILE A CA 1
ATOM 770 C C . ILE A 1 107 ? -15.245 -8.083 16.842 1.00 95.25 107 ILE A C 1
ATOM 772 O O . ILE A 1 107 ? -15.390 -7.015 16.250 1.00 95.25 107 ILE A O 1
ATOM 776 N N . VAL A 1 108 ? -15.575 -9.251 16.298 1.00 95.81 108 VAL A N 1
ATOM 777 C CA . VAL A 1 108 ? -16.227 -9.367 14.991 1.00 95.81 108 VAL A CA 1
ATOM 778 C C . VAL A 1 108 ? -17.735 -9.180 15.155 1.00 95.81 108 VAL A C 1
ATOM 780 O O . VAL A 1 108 ? -18.358 -9.871 15.963 1.00 95.81 108 VAL A O 1
ATOM 783 N N . LYS A 1 109 ? -18.323 -8.246 14.401 1.00 94.69 109 LYS A N 1
ATOM 784 C CA . LYS A 1 109 ? -19.771 -7.969 14.399 1.00 94.69 109 LYS A CA 1
ATOM 785 C C . LYS A 1 109 ? -20.462 -8.650 13.218 1.00 94.69 109 LYS A C 1
ATOM 787 O O . LYS A 1 109 ? -21.549 -9.200 13.387 1.00 94.69 109 LYS A O 1
ATOM 792 N N . SER A 1 110 ? -19.819 -8.639 12.053 1.00 92.88 110 SER A N 1
ATOM 793 C CA . SER A 1 110 ? -20.282 -9.244 10.797 1.00 92.88 110 SER A CA 1
ATOM 794 C C . SER A 1 110 ? -19.087 -9.625 9.905 1.00 92.88 110 SER A C 1
ATOM 796 O O . SER A 1 110 ? -17.937 -9.531 10.325 1.00 92.88 110 SER A O 1
ATOM 798 N N . ALA A 1 111 ? -19.356 -10.070 8.672 1.00 90.88 111 ALA A N 1
ATOM 799 C CA . ALA A 1 111 ? -18.345 -10.417 7.662 1.00 90.88 111 ALA A CA 1
ATOM 800 C C . ALA A 1 111 ? -17.482 -9.240 7.175 1.00 90.88 111 ALA A C 1
ATOM 802 O O . ALA A 1 111 ? -16.439 -9.463 6.567 1.00 90.88 111 ALA A O 1
ATOM 803 N N . AS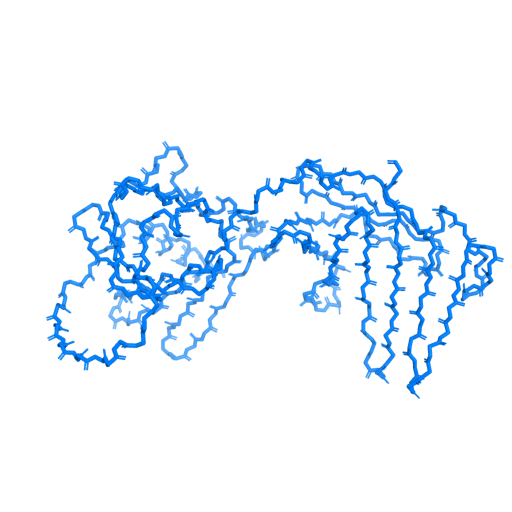P A 1 112 ? -17.918 -8.013 7.424 1.00 94.06 112 ASP A N 1
ATOM 804 C CA . ASP A 1 112 ? -17.309 -6.777 6.932 1.00 94.06 112 ASP A CA 1
ATOM 805 C C . ASP A 1 112 ? -17.162 -5.712 8.028 1.00 94.06 112 ASP A C 1
ATOM 807 O O . ASP A 1 112 ? -16.697 -4.608 7.761 1.00 94.06 112 ASP A O 1
ATOM 811 N N . THR A 1 113 ? -17.564 -6.014 9.265 1.00 95.12 113 THR A N 1
ATOM 812 C CA . THR A 1 113 ? -17.576 -5.044 10.362 1.00 95.12 113 THR A CA 1
ATOM 813 C C . THR A 1 113 ? -16.989 -5.650 11.627 1.00 95.12 113 THR A C 1
ATOM 815 O O . THR A 1 113 ? -17.413 -6.712 12.102 1.00 95.12 113 THR A O 1
ATOM 818 N N . ILE A 1 114 ? -16.044 -4.924 12.213 1.00 95.69 114 ILE A N 1
ATOM 819 C CA . ILE A 1 114 ? -15.525 -5.165 13.556 1.00 95.69 114 ILE A CA 1
ATOM 820 C C . ILE A 1 114 ? -15.856 -3.970 14.454 1.00 95.69 114 ILE A C 1
ATOM 822 O O . ILE A 1 114 ? -16.109 -2.861 13.989 1.00 95.69 114 ILE A O 1
ATOM 826 N N . GLU A 1 115 ? -15.844 -4.195 15.758 1.00 95.25 115 GLU A N 1
ATOM 827 C CA . GLU A 1 115 ? -15.967 -3.145 16.767 1.00 95.25 115 GLU A CA 1
ATOM 828 C C . GLU A 1 115 ? -14.662 -3.103 17.556 1.00 95.25 115 GLU A C 1
ATOM 830 O O . GLU A 1 115 ? -14.259 -4.117 18.125 1.00 95.25 115 GLU A O 1
ATOM 835 N N . ILE A 1 116 ? -13.995 -1.950 17.569 1.00 94.44 116 ILE A N 1
ATOM 836 C CA . ILE A 1 116 ? -12.760 -1.713 18.323 1.00 94.44 116 ILE A CA 1
ATOM 837 C C . ILE A 1 116 ? -13.094 -0.859 19.541 1.00 94.44 116 ILE A C 1
ATOM 839 O O . ILE A 1 116 ? -13.772 0.156 19.420 1.00 94.44 116 ILE A O 1
ATOM 843 N N . THR A 1 117 ? -12.595 -1.254 20.709 1.00 91.50 117 THR A N 1
ATOM 844 C CA . THR A 1 117 ? -12.713 -0.519 21.967 1.00 91.50 117 THR A CA 1
ATOM 845 C C . THR A 1 117 ? -11.343 -0.096 22.477 1.00 91.50 117 THR A C 1
ATOM 847 O O . THR A 1 117 ? -10.569 -0.944 22.919 1.00 91.50 117 THR A O 1
ATOM 850 N N . THR A 1 118 ? -11.072 1.204 22.507 1.00 87.81 118 THR A N 1
ATOM 851 C CA . THR A 1 118 ? -9.854 1.808 23.080 1.00 87.81 118 THR A CA 1
ATOM 852 C C . THR A 1 118 ? -10.248 2.854 24.111 1.00 87.81 118 THR A C 1
ATOM 854 O O . THR A 1 118 ? -11.229 3.564 23.916 1.00 87.81 118 THR A O 1
ATOM 857 N N . GLU A 1 119 ? -9.538 2.929 25.238 1.00 86.88 119 GLU A N 1
ATOM 858 C CA . GLU A 1 119 ? -9.816 3.904 26.316 1.00 86.88 119 GLU A CA 1
ATOM 859 C C . GLU A 1 119 ? -11.297 3.960 26.773 1.00 86.88 119 GLU A C 1
ATOM 861 O O . GLU A 1 119 ? -11.810 4.988 27.212 1.00 86.88 119 GLU A O 1
ATOM 866 N N . GLY A 1 120 ? -12.004 2.824 26.695 1.00 81.56 120 GLY A N 1
ATOM 867 C CA . GLY A 1 120 ? -13.418 2.707 27.070 1.00 81.56 120 GLY A CA 1
ATOM 868 C C . GLY A 1 120 ? -14.412 3.167 25.999 1.00 81.56 120 GLY A C 1
ATOM 869 O O . GLY A 1 120 ? -15.587 3.364 26.313 1.00 81.56 120 GLY A O 1
ATOM 870 N N . GLN A 1 121 ? -13.964 3.344 24.756 1.00 81.88 121 GLN A N 1
ATOM 871 C CA . GLN A 1 121 ? -14.765 3.890 23.664 1.00 81.88 121 GLN A CA 1
ATOM 872 C C . GLN A 1 121 ? -14.764 2.964 22.468 1.00 81.88 121 GLN A C 1
ATOM 874 O O . GLN A 1 121 ? -13.712 2.542 22.003 1.00 81.88 121 GLN A O 1
ATOM 879 N N . THR A 1 122 ? -15.967 2.657 22.000 1.00 88.69 122 THR A N 1
ATOM 880 C CA . THR A 1 122 ? -16.228 1.732 20.901 1.00 88.69 122 THR A CA 1
ATOM 881 C C . THR A 1 122 ? -16.364 2.494 19.589 1.00 88.69 122 THR A C 1
ATOM 883 O O . THR A 1 122 ? -17.152 3.440 19.516 1.00 88.69 122 THR A O 1
ATOM 886 N N . SER A 1 123 ? -15.677 2.033 18.552 1.00 89.19 123 SER A N 1
ATOM 887 C CA . SER A 1 123 ? -15.837 2.491 17.173 1.00 89.19 123 SER A CA 1
ATOM 888 C C . SER A 1 123 ? -16.120 1.299 16.265 1.00 89.19 123 SER A C 1
ATOM 890 O O . SER A 1 123 ? -15.481 0.253 16.390 1.00 89.19 123 SER A O 1
ATOM 892 N N . GLU A 1 124 ? -17.072 1.458 15.348 1.00 93.81 124 GLU A N 1
ATOM 893 C CA . GLU A 1 124 ? -17.292 0.492 14.272 1.00 93.81 124 GLU A CA 1
ATOM 894 C C . GLU A 1 124 ? -16.277 0.733 13.157 1.00 93.81 124 GLU A C 1
ATOM 896 O O . GLU A 1 124 ? -16.024 1.870 12.751 1.00 93.81 124 GLU A O 1
ATOM 901 N N . VAL A 1 125 ? -15.680 -0.353 12.684 1.00 94.94 125 VAL A N 1
ATOM 902 C CA . VAL A 1 125 ? -14.617 -0.356 11.687 1.00 94.94 125 VAL A CA 1
ATOM 903 C C . VAL A 1 125 ? -14.998 -1.331 10.593 1.00 94.94 125 VAL A C 1
ATOM 905 O O . VAL A 1 125 ? -15.375 -2.471 10.868 1.00 94.94 125 VAL A O 1
ATOM 908 N N . THR A 1 126 ? -14.883 -0.882 9.350 1.00 96.38 126 THR A N 1
ATOM 909 C CA . THR A 1 126 ? -15.155 -1.721 8.185 1.00 96.38 126 THR A CA 1
ATOM 910 C C . THR A 1 126 ? -13.885 -2.453 7.777 1.00 96.38 126 THR A C 1
ATOM 912 O O . THR A 1 126 ? -12.811 -1.848 7.719 1.00 96.38 126 THR A O 1
ATOM 915 N N . ILE A 1 127 ? -14.015 -3.743 7.480 1.00 93.12 127 ILE A N 1
ATOM 916 C CA . ILE A 1 127 ? -12.967 -4.565 6.881 1.00 93.12 127 ILE A CA 1
ATOM 917 C C . ILE A 1 127 ? -13.436 -5.048 5.511 1.00 93.12 127 ILE A C 1
ATOM 919 O O . ILE A 1 127 ? -14.479 -5.686 5.396 1.00 93.12 127 ILE A O 1
ATOM 923 N N . ASP A 1 128 ? -12.627 -4.776 4.491 1.00 91.62 128 ASP A N 1
ATOM 924 C CA . ASP A 1 128 ? -12.795 -5.289 3.133 1.00 91.62 128 ASP A CA 1
ATOM 925 C C . ASP A 1 128 ? -11.473 -5.905 2.657 1.00 91.62 128 ASP A C 1
ATOM 927 O O . ASP A 1 128 ? -10.506 -5.200 2.346 1.00 91.62 128 ASP A O 1
ATOM 931 N N . GLY A 1 129 ? -11.409 -7.239 2.686 1.00 87.69 129 GLY A N 1
ATOM 932 C CA . GLY A 1 129 ? -10.176 -7.993 2.460 1.00 87.69 129 GLY A CA 1
ATOM 933 C C . GLY A 1 129 ? -9.073 -7.569 3.434 1.00 87.69 129 GLY A C 1
ATOM 934 O O . GLY A 1 129 ? -9.228 -7.682 4.648 1.00 87.69 129 GLY A O 1
ATOM 935 N N . ASP A 1 130 ? -7.977 -7.046 2.887 1.00 90.44 130 ASP A N 1
ATOM 936 C CA . ASP A 1 130 ? -6.830 -6.536 3.646 1.00 90.44 130 ASP A CA 1
ATOM 937 C C . ASP A 1 130 ? -6.942 -5.040 3.988 1.00 90.44 130 ASP A C 1
ATOM 939 O O . ASP A 1 130 ? -5.985 -4.434 4.466 1.00 90.44 130 ASP A O 1
ATOM 943 N N . THR A 1 131 ? -8.095 -4.413 3.747 1.00 93.19 131 THR A N 1
ATOM 944 C CA . THR A 1 131 ? -8.309 -2.986 4.015 1.00 93.19 131 THR A CA 1
ATOM 945 C C . THR A 1 131 ? -9.123 -2.792 5.281 1.00 93.19 131 THR A C 1
ATOM 947 O O . THR A 1 131 ? -10.240 -3.294 5.389 1.00 93.19 131 THR A O 1
ATOM 950 N N . LEU A 1 132 ? -8.595 -2.000 6.209 1.00 94.12 132 LEU A N 1
ATOM 951 C CA . LEU A 1 132 ? -9.270 -1.602 7.437 1.00 94.12 132 LEU A CA 1
ATOM 952 C C . LEU A 1 132 ? -9.603 -0.109 7.368 1.00 94.12 132 LEU A C 1
ATOM 954 O O . LEU A 1 132 ? -8.718 0.720 7.174 1.00 94.12 132 LEU A O 1
ATOM 958 N N . THR A 1 133 ? -10.881 0.239 7.517 1.00 95.69 133 THR A N 1
ATOM 959 C CA . THR A 1 133 ? -11.376 1.619 7.394 1.00 95.69 133 THR A CA 1
ATOM 960 C C . THR A 1 133 ? -11.998 2.078 8.704 1.00 95.69 133 THR A C 1
ATOM 962 O O . THR A 1 133 ? -13.024 1.539 9.127 1.00 95.69 133 THR A O 1
ATOM 965 N N . THR A 1 134 ? -11.409 3.093 9.341 1.00 93.44 134 THR A N 1
ATOM 966 C CA . THR A 1 134 ? -11.902 3.658 10.605 1.00 93.44 134 THR A CA 1
ATOM 967 C C . THR A 1 134 ? -12.526 5.041 10.378 1.00 93.44 134 THR A C 1
ATOM 969 O O . THR A 1 134 ? -11.822 6.049 10.239 1.00 93.44 134 THR A O 1
ATOM 972 N N . PRO A 1 135 ? -13.864 5.140 10.300 1.00 91.81 135 PRO A N 1
ATOM 973 C CA . PRO A 1 135 ? -14.530 6.430 10.272 1.00 91.81 135 PRO A CA 1
ATOM 974 C C . PRO A 1 135 ? -14.491 7.075 11.661 1.00 91.81 135 PRO A C 1
ATOM 976 O O . PRO A 1 135 ? -14.588 6.421 12.696 1.00 91.81 135 PRO A O 1
ATOM 979 N N . SER A 1 136 ? -14.373 8.392 11.702 1.00 86.62 136 SER A N 1
ATOM 980 C CA . SER A 1 136 ? -14.456 9.182 12.925 1.00 86.62 136 SER A CA 1
ATOM 981 C C . SER A 1 136 ? -15.121 10.519 12.631 1.00 86.62 136 SER A C 1
ATOM 983 O O . SER A 1 136 ? -15.034 11.064 11.530 1.00 86.62 136 SER A O 1
ATOM 985 N N . THR A 1 137 ? -15.846 11.048 13.608 1.00 84.06 137 THR A N 1
ATOM 986 C CA . THR A 1 137 ? -16.514 12.345 13.499 1.00 84.06 137 THR A CA 1
ATOM 987 C C . THR A 1 137 ? -16.177 13.176 14.721 1.00 84.06 137 THR A C 1
ATOM 989 O O . THR A 1 137 ? -16.327 12.707 15.844 1.00 84.06 137 THR A O 1
ATOM 992 N N . PHE A 1 138 ? -15.791 14.428 14.495 1.00 80.75 138 PHE A N 1
ATOM 993 C CA . PHE A 1 138 ? -15.422 15.369 15.546 1.00 80.75 138 PHE A CA 1
ATOM 994 C C . PHE A 1 138 ? -16.168 16.685 15.348 1.00 80.75 138 PHE A C 1
ATOM 996 O O . PHE A 1 138 ? -16.455 17.084 14.217 1.00 80.75 138 PHE A O 1
ATOM 1003 N N . ASP A 1 139 ? -16.450 17.386 16.442 1.00 82.31 139 ASP A N 1
ATOM 1004 C CA . ASP A 1 139 ? -16.818 18.798 16.391 1.00 82.31 139 ASP A CA 1
ATOM 1005 C C . ASP A 1 139 ? -15.563 19.638 16.647 1.00 82.31 139 ASP A C 1
ATOM 1007 O O . ASP A 1 139 ? -14.934 19.530 17.701 1.00 82.31 139 ASP A O 1
ATOM 1011 N N . VAL A 1 140 ? -15.174 20.449 15.664 1.00 78.62 140 VAL A N 1
ATOM 1012 C CA . VAL A 1 140 ? -14.049 21.381 15.773 1.00 78.62 140 VAL A CA 1
ATOM 1013 C C . VAL A 1 140 ? -14.574 22.785 15.518 1.00 78.62 140 VAL A C 1
ATOM 1015 O O . VAL A 1 140 ? -14.971 23.118 14.402 1.00 78.62 140 VAL A O 1
ATOM 1018 N N . ASP A 1 141 ? -14.563 23.625 16.553 1.00 84.56 141 ASP A N 1
ATOM 1019 C CA . ASP A 1 141 ? -15.059 25.006 16.503 1.00 84.56 141 ASP A CA 1
ATOM 1020 C C . ASP A 1 141 ? -16.531 25.115 16.018 1.00 84.56 141 ASP A C 1
ATOM 1022 O O . ASP A 1 141 ? -16.885 26.047 15.289 1.00 84.56 141 ASP A O 1
ATOM 1026 N N . GLY A 1 142 ? -17.404 24.170 16.399 1.00 85.44 142 GLY A N 1
ATOM 1027 C CA . GLY A 1 142 ? -18.820 24.138 16.001 1.00 85.44 142 GLY A CA 1
ATOM 1028 C C . GLY A 1 142 ? -19.056 23.605 14.587 1.00 85.44 142 GLY A C 1
ATOM 1029 O O . GLY A 1 142 ? -20.145 23.779 14.032 1.00 85.44 142 GLY A O 1
ATOM 1030 N N . LYS A 1 143 ? -18.030 23.010 13.970 1.00 84.69 143 LYS A N 1
ATOM 1031 C CA . LYS A 1 143 ? -18.110 22.385 12.651 1.00 84.69 143 LYS A CA 1
ATOM 1032 C C . LYS A 1 143 ? -17.884 20.891 12.762 1.00 84.69 143 LYS A C 1
ATOM 1034 O O . LYS A 1 143 ? -16.889 20.448 13.330 1.00 84.69 143 LYS A O 1
ATOM 1039 N N . LYS A 1 144 ? -18.771 20.129 12.125 1.00 87.31 144 LYS A N 1
ATOM 1040 C CA . LYS A 1 144 ? -18.615 18.685 11.972 1.00 87.31 144 LYS A CA 1
ATOM 1041 C C . LYS A 1 144 ? -17.470 18.400 10.996 1.00 87.31 144 LYS A C 1
ATOM 1043 O O . LYS A 1 144 ? -17.544 18.766 9.822 1.00 87.31 144 LYS A O 1
ATOM 1048 N N . MET A 1 145 ? -16.430 17.752 11.495 1.00 88.00 145 MET A N 1
ATOM 1049 C CA . MET A 1 145 ? -15.343 17.177 10.716 1.00 88.00 145 MET A CA 1
ATOM 1050 C C . MET A 1 145 ? -15.557 15.669 10.640 1.00 88.00 145 MET A C 1
ATOM 1052 O O . MET A 1 145 ? -15.680 15.009 11.669 1.00 88.00 145 MET A O 1
ATOM 1056 N N . GLU A 1 146 ? -15.609 15.133 9.427 1.00 90.38 146 GLU A N 1
ATOM 1057 C CA . GLU A 1 146 ? -15.606 13.691 9.173 1.00 90.38 146 GLU A CA 1
ATOM 1058 C C . GLU A 1 146 ? -14.181 13.308 8.773 1.00 90.38 146 GLU A C 1
ATOM 1060 O O . GLU A 1 146 ? -13.582 13.954 7.914 1.00 90.38 146 GLU A O 1
ATOM 1065 N N . MET A 1 147 ? -13.619 12.297 9.417 1.00 90.62 147 MET A N 1
ATOM 1066 C CA . MET A 1 147 ? -12.291 11.773 9.124 1.00 90.62 147 MET A CA 1
ATOM 1067 C C . MET A 1 147 ? -12.411 10.277 8.873 1.00 90.62 147 MET A C 1
ATOM 1069 O O . MET A 1 147 ? -13.235 9.599 9.482 1.00 90.62 147 MET A O 1
ATOM 1073 N N . THR A 1 148 ? -11.618 9.752 7.959 1.00 92.81 148 THR A N 1
ATOM 1074 C CA . THR A 1 148 ? -11.563 8.324 7.672 1.00 92.81 148 THR A CA 1
ATOM 1075 C C . THR A 1 148 ? -10.110 7.945 7.505 1.00 92.81 148 THR A C 1
ATOM 1077 O O . THR A 1 148 ? -9.456 8.457 6.597 1.00 92.81 148 THR A O 1
ATOM 1080 N N . PHE A 1 149 ? -9.608 7.085 8.387 1.00 92.94 149 PHE A N 1
ATOM 1081 C CA . PHE A 1 149 ? -8.311 6.454 8.182 1.00 92.94 149 PHE A CA 1
ATOM 1082 C C . PHE A 1 149 ? -8.514 5.148 7.434 1.00 92.94 149 PHE A C 1
ATOM 1084 O O . PHE A 1 149 ? -9.434 4.382 7.728 1.00 92.94 149 PHE A O 1
ATOM 1091 N N . VAL A 1 150 ? -7.636 4.907 6.477 1.00 93.81 150 VAL A N 1
ATOM 1092 C CA . VAL A 1 150 ? -7.548 3.664 5.733 1.00 93.81 150 VAL A CA 1
ATOM 1093 C C . VAL A 1 150 ? -6.195 3.060 6.051 1.00 93.81 150 VAL A C 1
ATOM 1095 O O . VAL A 1 150 ? -5.159 3.723 5.949 1.00 93.81 150 VAL A O 1
ATOM 1098 N N . PHE A 1 151 ? -6.228 1.800 6.449 1.00 93.56 151 PHE A N 1
ATOM 1099 C CA . PHE A 1 151 ? -5.053 0.995 6.693 1.00 93.56 151 PHE A CA 1
ATOM 1100 C C . PHE A 1 151 ? -5.063 -0.214 5.769 1.00 93.56 151 PHE A C 1
ATOM 1102 O O . PHE A 1 151 ? -6.124 -0.753 5.436 1.00 93.56 151 PHE A O 1
ATOM 1109 N N . LYS A 1 152 ? -3.874 -0.674 5.401 1.00 90.81 152 LYS A N 1
ATOM 1110 C CA . LYS A 1 152 ? -3.669 -1.904 4.639 1.00 90.81 152 LYS A CA 1
ATOM 1111 C C . LYS A 1 152 ? -2.961 -2.916 5.512 1.00 90.81 152 LYS A C 1
ATOM 1113 O O . LYS A 1 152 ? -2.007 -2.574 6.209 1.00 90.81 152 LYS A O 1
ATOM 1118 N N . LYS A 1 153 ? -3.437 -4.157 5.506 1.00 90.75 153 LYS A N 1
ATOM 1119 C CA . LYS A 1 153 ? -2.801 -5.251 6.230 1.00 90.75 153 LYS A CA 1
ATOM 1120 C C . LYS A 1 153 ? -1.358 -5.361 5.751 1.00 90.75 153 LYS A C 1
ATOM 1122 O O . LYS A 1 153 ? -1.096 -5.430 4.554 1.00 90.75 153 LYS A O 1
ATOM 1127 N N . ALA A 1 154 ? -0.427 -5.337 6.694 1.00 84.44 154 ALA A N 1
ATOM 1128 C CA . ALA A 1 154 ? 0.975 -5.563 6.427 1.00 84.44 154 ALA A CA 1
ATOM 1129 C C . ALA A 1 154 ? 1.107 -6.925 5.744 1.00 84.44 154 ALA A C 1
ATOM 1131 O O . ALA A 1 154 ? 0.648 -7.943 6.273 1.00 84.44 154 ALA A O 1
ATOM 1132 N N . SER A 1 155 ? 1.728 -6.929 4.568 1.00 73.69 155 SER A N 1
ATOM 1133 C CA . SER A 1 155 ? 2.068 -8.171 3.891 1.00 73.69 155 SER A CA 1
ATOM 1134 C C . SER A 1 155 ? 2.989 -9.010 4.782 1.00 73.69 155 SER A C 1
ATOM 1136 O O . SER A 1 155 ? 3.782 -8.494 5.574 1.00 73.69 155 SER A O 1
ATOM 1138 N N . SER A 1 156 ? 2.902 -10.332 4.633 1.00 67.75 156 SER A N 1
ATOM 1139 C CA . SER A 1 156 ? 3.893 -11.250 5.207 1.00 67.75 156 SER A CA 1
ATOM 1140 C C . SER A 1 156 ? 5.292 -11.054 4.607 1.00 67.75 156 SER A C 1
ATOM 1142 O O . SER A 1 156 ? 6.282 -11.492 5.193 1.00 67.75 156 SER A O 1
ATOM 1144 N N . THR A 1 157 ? 5.365 -10.376 3.459 1.00 68.31 157 THR A N 1
ATOM 1145 C CA . THR A 1 157 ? 6.597 -9.952 2.805 1.00 68.31 157 THR A CA 1
ATOM 1146 C C . THR A 1 157 ? 6.981 -8.539 3.238 1.00 68.31 157 THR A C 1
ATOM 1148 O O . THR A 1 157 ? 6.165 -7.622 3.308 1.00 68.31 157 THR A O 1
ATOM 1151 N N . THR A 1 158 ? 8.253 -8.369 3.561 1.00 73.00 158 THR A N 1
ATOM 1152 C CA . THR A 1 158 ? 8.852 -7.131 4.055 1.00 73.00 158 THR A CA 1
ATOM 1153 C C . THR A 1 158 ? 9.605 -6.408 2.940 1.00 73.00 158 THR A C 1
ATOM 1155 O O . THR A 1 158 ? 9.959 -6.995 1.916 1.00 73.00 158 THR A O 1
ATOM 1158 N N . ARG A 1 159 ? 9.956 -5.132 3.157 1.00 83.44 159 ARG A N 1
ATOM 1159 C CA . ARG A 1 159 ? 10.849 -4.409 2.232 1.00 83.44 159 ARG A CA 1
ATOM 1160 C C . ARG A 1 159 ? 12.185 -5.129 2.029 1.00 83.44 159 ARG A C 1
ATOM 1162 O O . ARG A 1 159 ? 12.760 -5.053 0.953 1.00 83.44 159 ARG A O 1
ATOM 1169 N N . ALA A 1 160 ? 12.676 -5.855 3.032 1.00 83.94 160 ALA A N 1
ATOM 1170 C CA . ALA A 1 160 ? 13.914 -6.617 2.901 1.00 83.94 160 ALA A CA 1
ATOM 1171 C C . ALA A 1 160 ? 13.797 -7.758 1.874 1.00 83.94 160 ALA A C 1
ATOM 1173 O O . ALA A 1 160 ? 14.781 -8.068 1.205 1.00 83.94 160 ALA A O 1
ATOM 1174 N N . ASP A 1 161 ? 12.606 -8.336 1.698 1.00 83.88 161 ASP A N 1
ATOM 1175 C CA . ASP A 1 161 ? 12.384 -9.439 0.756 1.00 83.88 161 ASP A CA 1
ATOM 1176 C C . ASP A 1 161 ? 12.458 -8.959 -0.704 1.00 83.88 161 ASP A C 1
ATOM 1178 O O . ASP A 1 161 ? 13.022 -9.638 -1.572 1.00 83.88 161 ASP A O 1
ATOM 1182 N N . TYR A 1 162 ? 11.985 -7.738 -0.971 1.00 86.69 162 TYR A N 1
ATOM 1183 C CA . TYR A 1 162 ? 12.048 -7.119 -2.299 1.00 86.69 162 TYR A CA 1
ATOM 1184 C C . TYR A 1 162 ? 13.259 -6.207 -2.510 1.00 86.69 162 TYR A C 1
ATOM 1186 O O . TYR A 1 162 ? 13.549 -5.868 -3.653 1.00 86.69 162 TYR A O 1
ATOM 1194 N N . ALA A 1 163 ? 14.009 -5.843 -1.470 1.00 89.88 163 ALA A N 1
ATOM 1195 C CA . ALA A 1 163 ? 15.199 -5.017 -1.634 1.00 89.88 163 ALA A CA 1
ATOM 1196 C C . ALA A 1 163 ? 16.239 -5.709 -2.529 1.00 89.88 163 ALA A C 1
ATOM 1198 O O . ALA A 1 163 ? 16.478 -6.915 -2.400 1.00 89.88 163 ALA A O 1
ATOM 1199 N N . GLY A 1 164 ? 16.850 -4.959 -3.440 1.00 92.50 164 GLY A N 1
ATOM 1200 C CA . GLY A 1 164 ? 17.845 -5.461 -4.381 1.00 92.50 164 GLY A CA 1
ATOM 1201 C C . GLY A 1 164 ? 17.983 -4.604 -5.632 1.00 92.50 164 GLY A C 1
ATOM 1202 O O . GLY A 1 164 ? 17.354 -3.554 -5.767 1.00 92.50 164 GLY A O 1
ATOM 1203 N N . GLU A 1 165 ? 18.826 -5.090 -6.534 1.00 93.81 165 GLU A N 1
ATOM 1204 C CA . GLU A 1 165 ? 19.104 -4.492 -7.834 1.00 93.81 165 GLU A CA 1
ATOM 1205 C C . GLU A 1 165 ? 18.358 -5.278 -8.917 1.00 93.81 165 GLU A C 1
ATOM 1207 O O . GLU A 1 165 ? 18.464 -6.506 -9.001 1.00 93.81 165 GLU A O 1
ATOM 1212 N N . TYR A 1 166 ? 17.558 -4.575 -9.713 1.00 93.00 166 TYR A N 1
ATOM 1213 C CA . TYR A 1 166 ? 16.701 -5.144 -10.746 1.00 93.00 166 TYR A CA 1
ATOM 1214 C C . TYR A 1 166 ? 17.138 -4.634 -12.108 1.00 93.00 166 TYR A C 1
ATOM 1216 O O . TYR A 1 166 ? 17.054 -3.441 -12.388 1.00 93.00 166 TYR A O 1
ATOM 1224 N N . HIS A 1 167 ? 17.568 -5.554 -12.961 1.00 94.25 167 HIS A N 1
ATOM 1225 C CA . HIS A 1 167 ? 18.068 -5.255 -14.297 1.00 94.25 167 HIS A CA 1
ATOM 1226 C C . HIS A 1 167 ? 17.002 -5.533 -15.336 1.00 94.25 167 HIS A C 1
ATOM 1228 O O . HIS A 1 167 ? 16.322 -6.563 -15.269 1.00 94.25 167 HIS A O 1
ATOM 1234 N N . ILE A 1 168 ? 16.882 -4.645 -16.315 1.00 94.44 168 ILE A N 1
ATOM 1235 C CA . ILE A 1 168 ? 15.953 -4.831 -17.421 1.00 94.44 168 ILE A CA 1
ATOM 1236 C C . ILE A 1 168 ? 16.260 -6.118 -18.195 1.00 94.44 168 ILE A C 1
ATOM 1238 O O . ILE A 1 168 ? 17.410 -6.484 -18.436 1.00 94.44 168 ILE A O 1
ATOM 1242 N N . GLN A 1 169 ? 15.202 -6.819 -18.587 1.00 96.00 169 GLN A N 1
ATOM 1243 C CA . GLN A 1 169 ? 15.260 -8.047 -19.375 1.00 96.00 169 GLN A CA 1
ATOM 1244 C C . GLN A 1 169 ? 14.552 -7.893 -20.721 1.00 96.00 169 GLN A C 1
ATOM 1246 O O . GLN A 1 169 ? 15.013 -8.437 -21.726 1.00 96.00 169 GLN A O 1
ATOM 1251 N N . LYS A 1 170 ? 13.417 -7.189 -20.746 1.00 96.00 170 LYS A N 1
ATOM 1252 C CA . LYS A 1 170 ? 12.662 -6.914 -21.971 1.00 96.00 170 LYS A CA 1
ATOM 1253 C C . LYS A 1 170 ? 11.715 -5.729 -21.809 1.00 96.00 170 LYS A C 1
ATOM 1255 O O . LYS A 1 170 ? 11.337 -5.384 -20.689 1.00 96.00 170 LYS A O 1
ATOM 1260 N N . ILE A 1 171 ? 11.281 -5.183 -22.939 1.00 94.81 171 ILE A N 1
ATOM 1261 C CA . ILE A 1 171 ? 10.252 -4.145 -23.041 1.00 94.81 171 ILE A CA 1
ATOM 1262 C C . ILE A 1 171 ? 9.155 -4.655 -23.968 1.00 94.81 171 ILE A C 1
ATOM 1264 O O . ILE A 1 171 ? 9.448 -5.209 -25.024 1.00 94.81 171 ILE A O 1
ATOM 1268 N N . ALA A 1 172 ? 7.897 -4.467 -23.590 1.00 95.69 172 ALA A N 1
ATOM 1269 C CA . ALA A 1 172 ? 6.750 -4.690 -24.457 1.00 95.69 172 ALA A CA 1
ATOM 1270 C C . ALA A 1 172 ? 5.981 -3.378 -24.619 1.00 95.69 172 ALA A C 1
ATOM 1272 O O . ALA A 1 172 ? 5.562 -2.792 -23.625 1.00 95.69 172 ALA A O 1
ATOM 1273 N N . VAL A 1 173 ? 5.795 -2.920 -25.854 1.00 94.25 173 VAL A N 1
ATOM 1274 C CA . VAL A 1 173 ? 5.043 -1.702 -26.174 1.00 94.25 173 VAL A CA 1
ATOM 1275 C C . VAL A 1 173 ? 3.737 -2.092 -26.844 1.00 94.25 173 VAL A C 1
ATOM 1277 O O . VAL A 1 173 ? 3.739 -2.739 -27.892 1.00 94.25 173 VAL A O 1
ATOM 1280 N N . GLU A 1 174 ? 2.617 -1.701 -26.247 1.00 93.69 174 GLU A N 1
ATOM 1281 C CA . GLU A 1 174 ? 1.289 -1.863 -26.821 1.00 93.69 174 GLU A CA 1
ATOM 1282 C C . GLU A 1 174 ? 0.791 -0.540 -27.401 1.00 93.69 174 GLU A C 1
ATOM 1284 O O . GLU A 1 174 ? 0.641 0.452 -26.690 1.00 93.69 174 GLU A O 1
ATOM 1289 N N . LYS A 1 175 ? 0.495 -0.530 -28.706 1.00 91.56 175 LYS A N 1
ATOM 1290 C CA . LYS A 1 175 ? -0.075 0.631 -29.399 1.00 91.56 175 LYS A CA 1
ATOM 1291 C C . LYS A 1 175 ? -1.100 0.189 -30.435 1.00 91.56 175 LYS A C 1
ATOM 1293 O O . LYS A 1 175 ? -0.797 -0.561 -31.365 1.00 91.56 175 LYS A O 1
ATOM 1298 N N . GLY A 1 176 ? -2.339 0.663 -30.297 1.00 88.50 176 GLY A N 1
ATOM 1299 C CA . GLY A 1 176 ? -3.413 0.358 -31.250 1.00 88.50 176 GLY A CA 1
ATOM 1300 C C . GLY A 1 176 ? -3.749 -1.138 -31.351 1.00 88.50 176 GLY A C 1
ATOM 1301 O O . GLY A 1 176 ? -4.033 -1.625 -32.447 1.00 88.50 176 GLY A O 1
ATOM 1302 N N . GLY A 1 177 ? -3.682 -1.866 -30.229 1.00 89.25 177 GLY A N 1
ATOM 1303 C CA . GLY A 1 177 ? -3.980 -3.302 -30.150 1.00 89.25 177 GLY A CA 1
ATOM 1304 C C . GLY A 1 177 ? -2.909 -4.213 -30.759 1.00 89.25 177 GLY A C 1
ATOM 1305 O O . GLY A 1 177 ? -3.195 -5.365 -31.087 1.00 89.25 177 GLY A O 1
ATOM 1306 N N . LYS A 1 178 ? -1.693 -3.698 -30.964 1.00 92.81 178 LYS A N 1
ATOM 1307 C CA . LYS A 1 178 ? -0.514 -4.482 -31.341 1.00 92.81 178 LYS A CA 1
ATOM 1308 C C . LYS A 1 178 ? 0.540 -4.362 -30.257 1.00 92.81 178 LYS A C 1
ATOM 1310 O O . LYS A 1 178 ? 0.777 -3.258 -29.779 1.00 92.81 178 LYS A O 1
ATOM 1315 N N . THR A 1 179 ? 1.189 -5.480 -29.957 1.00 96.12 179 THR A N 1
ATOM 1316 C CA . THR A 1 179 ? 2.315 -5.553 -29.028 1.00 96.12 179 THR A CA 1
ATOM 1317 C C . THR A 1 179 ? 3.605 -5.765 -29.810 1.00 96.12 179 THR A C 1
ATOM 1319 O O . THR A 1 179 ? 3.701 -6.702 -30.607 1.00 96.12 179 THR A O 1
ATOM 1322 N N . GLU A 1 180 ? 4.585 -4.904 -29.578 1.00 96.62 180 GLU A N 1
ATOM 1323 C CA . GLU A 1 180 ? 5.965 -5.062 -30.031 1.00 96.62 180 GLU A CA 1
ATOM 1324 C C . GLU A 1 180 ? 6.838 -5.396 -28.819 1.00 96.62 180 GLU A C 1
ATOM 1326 O O . GLU A 1 180 ? 6.752 -4.721 -27.797 1.00 96.62 180 GLU A O 1
ATOM 1331 N N . GLU A 1 181 ? 7.653 -6.447 -28.912 1.00 97.19 181 GLU A N 1
ATOM 1332 C CA . GLU A 1 181 ? 8.575 -6.847 -27.844 1.00 97.19 181 GLU A CA 1
ATOM 1333 C C . GLU A 1 181 ? 10.023 -6.578 -28.260 1.00 97.19 181 GLU A C 1
ATOM 1335 O O . GLU A 1 181 ? 10.407 -6.850 -29.398 1.0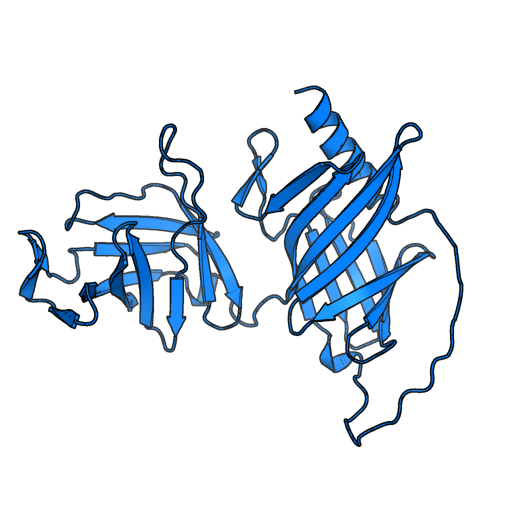0 97.19 181 GLU A O 1
ATOM 1340 N N . TYR A 1 182 ? 10.813 -6.087 -27.310 1.00 97.12 182 TYR A N 1
ATOM 1341 C CA . TYR A 1 182 ? 12.229 -5.768 -27.444 1.00 97.12 182 TYR A CA 1
ATOM 1342 C C . TYR A 1 182 ? 12.989 -6.509 -26.340 1.00 97.12 182 TYR A C 1
ATOM 1344 O O . TYR A 1 182 ? 12.761 -6.269 -25.150 1.00 97.12 182 TYR A O 1
ATOM 1352 N N . ALA A 1 183 ? 13.855 -7.443 -26.717 1.00 97.00 183 ALA A N 1
ATOM 1353 C CA . ALA A 1 183 ? 14.699 -8.206 -25.806 1.00 97.00 183 ALA A CA 1
ATOM 1354 C C . ALA A 1 183 ? 16.114 -7.611 -25.727 1.00 97.00 183 ALA A C 1
ATOM 1356 O O . ALA A 1 183 ? 16.483 -6.706 -26.473 1.00 97.00 183 ALA A O 1
ATOM 1357 N N . LEU A 1 184 ? 16.940 -8.142 -24.823 1.00 96.19 184 LEU A N 1
ATOM 1358 C CA . LEU A 1 184 ? 18.362 -7.795 -24.771 1.00 96.19 184 LEU A CA 1
ATOM 1359 C C . LEU A 1 184 ? 19.038 -8.042 -26.129 1.00 96.19 184 LEU A C 1
ATOM 1361 O O . LEU A 1 184 ? 18.949 -9.136 -26.688 1.00 96.19 184 LEU A O 1
ATOM 1365 N N . GLY A 1 185 ? 19.753 -7.034 -26.623 1.00 96.88 185 GLY A N 1
ATOM 1366 C CA . GLY A 1 185 ? 20.387 -7.014 -27.939 1.00 96.88 185 GLY A CA 1
ATOM 1367 C C . GLY A 1 185 ? 19.549 -6.363 -29.041 1.00 96.88 185 GLY A C 1
ATOM 1368 O O . GLY A 1 185 ? 20.118 -6.042 -30.084 1.00 96.88 185 GLY A O 1
ATOM 1369 N N . ASP A 1 186 ? 18.252 -6.135 -28.823 1.00 97.56 186 ASP A N 1
ATOM 1370 C CA . ASP A 1 186 ? 17.414 -5.384 -29.758 1.00 97.56 186 ASP A CA 1
ATOM 1371 C C . ASP A 1 186 ? 17.622 -3.874 -29.586 1.00 97.56 186 ASP A C 1
ATOM 1373 O O . ASP A 1 186 ? 17.939 -3.389 -28.498 1.00 97.56 186 ASP A O 1
ATOM 1377 N N . ASP A 1 187 ? 17.422 -3.117 -30.663 1.00 95.31 187 ASP A N 1
ATOM 1378 C CA . ASP A 1 187 ? 17.425 -1.657 -30.610 1.00 95.31 187 ASP A CA 1
ATOM 1379 C C . ASP A 1 187 ? 16.041 -1.135 -30.212 1.00 95.31 187 ASP A C 1
ATOM 1381 O O . ASP A 1 187 ? 15.047 -1.364 -30.906 1.00 95.31 187 ASP A O 1
ATOM 1385 N N . TYR A 1 188 ? 15.990 -0.369 -29.125 1.00 92.69 188 TYR A N 1
ATOM 1386 C CA . TYR A 1 188 ? 14.798 0.325 -28.654 1.00 92.69 188 TYR A CA 1
ATOM 1387 C C . TYR A 1 188 ? 15.108 1.812 -28.467 1.00 92.69 188 TYR A C 1
ATOM 1389 O O . TYR A 1 188 ? 16.059 2.182 -27.786 1.00 92.69 188 TYR A O 1
ATOM 1397 N N . GLN A 1 189 ? 14.338 2.679 -29.132 1.00 88.75 189 GLN A N 1
ATOM 1398 C CA . GLN A 1 189 ? 14.534 4.142 -29.131 1.00 88.75 189 GLN A CA 1
ATOM 1399 C C . GLN A 1 189 ? 15.964 4.616 -29.478 1.00 88.75 189 GLN A C 1
ATOM 1401 O O . GLN A 1 189 ? 16.376 5.710 -29.109 1.00 88.75 189 GLN A O 1
ATOM 1406 N N . GLY A 1 190 ? 16.709 3.828 -30.260 1.00 89.88 190 GLY A N 1
ATOM 1407 C CA . GLY A 1 190 ? 18.086 4.151 -30.653 1.00 89.88 190 GLY A CA 1
ATOM 1408 C C . GLY A 1 190 ? 19.158 3.672 -29.670 1.00 89.88 190 GLY A C 1
ATOM 1409 O O . GLY A 1 190 ? 20.338 3.916 -29.919 1.00 89.88 190 GLY A O 1
ATOM 1410 N N . THR A 1 191 ? 18.762 2.957 -28.615 1.00 91.25 191 THR A N 1
ATOM 1411 C CA . THR A 1 191 ? 19.654 2.291 -27.665 1.00 91.25 191 THR A CA 1
ATOM 1412 C C . THR A 1 191 ? 19.542 0.779 -27.834 1.00 91.25 191 THR A C 1
ATOM 1414 O O . THR A 1 191 ? 18.452 0.214 -27.752 1.00 91.25 191 THR A O 1
ATOM 1417 N N . THR A 1 192 ? 20.673 0.103 -28.038 1.00 95.88 192 THR A N 1
ATOM 1418 C CA . THR A 1 192 ? 20.725 -1.361 -27.976 1.00 95.88 192 THR A CA 1
ATOM 1419 C C . THR A 1 192 ? 20.531 -1.800 -26.529 1.00 95.88 192 THR A C 1
ATOM 1421 O O . THR A 1 192 ? 21.314 -1.418 -25.655 1.00 95.88 192 THR A O 1
ATOM 1424 N N . LEU A 1 193 ? 19.501 -2.601 -26.267 1.00 95.56 193 LEU A N 1
ATOM 1425 C CA . LEU A 1 193 ? 19.163 -3.039 -24.919 1.00 95.56 193 LEU A CA 1
ATOM 1426 C C . LEU A 1 193 ? 20.233 -3.975 -24.353 1.00 95.56 193 LEU A C 1
ATOM 1428 O O . LEU A 1 193 ? 20.627 -4.968 -24.965 1.00 95.56 193 LEU A O 1
ATOM 1432 N N . THR A 1 194 ? 20.665 -3.680 -23.138 1.00 96.06 194 THR A N 1
ATOM 1433 C CA . THR A 1 194 ? 21.582 -4.479 -22.325 1.00 96.06 194 THR A CA 1
ATOM 1434 C C . THR A 1 194 ? 21.003 -4.604 -20.919 1.00 96.06 194 THR A C 1
ATOM 1436 O O . THR A 1 194 ? 20.102 -3.851 -20.557 1.00 96.06 194 THR A O 1
ATOM 1439 N N . GLU A 1 195 ? 21.521 -5.529 -20.108 1.00 94.56 195 GLU A N 1
ATOM 1440 C CA . GLU A 1 195 ? 21.084 -5.664 -18.707 1.00 94.56 195 GLU A CA 1
ATOM 1441 C C . GLU A 1 195 ? 21.314 -4.374 -17.896 1.00 94.56 195 GLU A C 1
ATOM 1443 O O . GLU A 1 195 ? 20.631 -4.143 -16.905 1.00 94.56 195 GLU A O 1
ATOM 1448 N N . ASP A 1 196 ? 22.241 -3.516 -18.331 1.00 94.25 196 ASP A N 1
ATOM 1449 C CA . ASP A 1 196 ? 22.570 -2.253 -17.665 1.00 94.25 196 ASP A CA 1
ATOM 1450 C C . ASP A 1 196 ? 21.841 -1.046 -18.271 1.00 94.25 196 ASP A C 1
ATOM 1452 O O . ASP A 1 196 ? 21.979 0.067 -17.759 1.00 94.25 196 ASP A O 1
ATOM 1456 N N . SER A 1 197 ? 21.070 -1.251 -19.350 1.00 93.31 197 SER A N 1
ATOM 1457 C CA . SER A 1 197 ? 20.341 -0.171 -20.025 1.00 93.31 197 SER A CA 1
ATOM 1458 C C . SER A 1 197 ? 19.279 0.452 -19.130 1.00 93.31 197 SER A C 1
ATOM 1460 O O . SER A 1 197 ? 18.975 1.628 -19.297 1.00 93.31 197 SER A O 1
ATOM 1462 N N . GLU A 1 198 ? 18.729 -0.305 -18.182 1.00 92.06 198 GLU A N 1
ATOM 1463 C CA . GLU A 1 198 ? 17.908 0.249 -17.116 1.00 92.06 198 GLU A CA 1
ATOM 1464 C C . GLU A 1 198 ? 17.995 -0.614 -15.853 1.00 92.06 198 GLU A C 1
ATOM 1466 O O . GLU A 1 198 ? 17.819 -1.834 -15.906 1.00 92.06 198 GLU A O 1
ATOM 1471 N N . ILE A 1 199 ? 18.284 0.032 -14.722 1.00 92.19 199 ILE A N 1
ATOM 1472 C CA . ILE A 1 199 ? 18.491 -0.609 -13.424 1.00 92.19 199 ILE A CA 1
ATOM 1473 C C . ILE A 1 199 ? 17.635 0.098 -12.375 1.00 92.19 199 ILE A C 1
ATOM 1475 O O . ILE A 1 199 ? 17.758 1.311 -12.178 1.00 92.19 199 ILE A O 1
ATOM 1479 N N . SER A 1 200 ? 16.793 -0.664 -11.679 1.00 90.19 200 SER A N 1
ATOM 1480 C CA . SER A 1 200 ? 16.032 -0.195 -10.521 1.00 90.19 200 SER A CA 1
ATOM 1481 C C . SER A 1 200 ? 16.658 -0.709 -9.228 1.00 90.19 200 SER A C 1
ATOM 1483 O O . SER A 1 200 ? 16.908 -1.904 -9.070 1.00 90.19 200 SER A O 1
ATOM 1485 N N . PHE A 1 201 ? 16.900 0.200 -8.290 1.00 91.81 201 PHE A N 1
ATOM 1486 C CA . PHE A 1 201 ? 17.420 -0.105 -6.964 1.00 91.81 201 PHE A CA 1
ATOM 1487 C C . PHE A 1 201 ? 16.299 0.053 -5.948 1.00 91.81 201 PHE A C 1
ATOM 1489 O O . PHE A 1 201 ? 15.761 1.148 -5.789 1.00 91.81 201 PHE A O 1
ATOM 1496 N N . LEU A 1 202 ? 15.971 -1.021 -5.232 1.00 90.94 202 LEU A N 1
ATOM 1497 C CA . LEU A 1 202 ? 15.042 -0.992 -4.105 1.00 90.94 202 LEU A CA 1
ATOM 1498 C C . LEU A 1 202 ? 15.831 -1.205 -2.814 1.00 90.94 202 LEU A C 1
ATOM 1500 O O . LEU A 1 202 ? 16.344 -2.297 -2.569 1.00 90.94 202 LEU A O 1
ATOM 1504 N N . ASN A 1 203 ? 15.934 -0.185 -1.968 1.00 90.56 203 ASN A N 1
ATOM 1505 C CA . ASN A 1 203 ? 16.622 -0.299 -0.683 1.00 90.56 203 ASN A CA 1
ATOM 1506 C C . ASN A 1 203 ? 15.651 -0.740 0.414 1.00 90.56 203 ASN A C 1
ATOM 1508 O O . ASN A 1 203 ? 14.485 -0.347 0.434 1.00 90.56 203 ASN A O 1
ATOM 1512 N N . SER A 1 204 ? 16.134 -1.523 1.381 1.00 88.44 204 SER A N 1
ATOM 1513 C CA . SER A 1 204 ? 15.305 -2.045 2.479 1.00 88.44 204 SER A CA 1
ATOM 1514 C C . SER A 1 204 ? 14.738 -0.962 3.402 1.00 88.44 204 SER A C 1
ATOM 1516 O O . SER A 1 204 ? 13.779 -1.219 4.125 1.00 88.44 204 SER A O 1
ATOM 1518 N N . ASP A 1 205 ? 15.323 0.236 3.395 1.00 82.19 205 ASP A N 1
ATOM 1519 C CA . ASP A 1 205 ? 14.822 1.400 4.133 1.00 82.19 205 ASP A CA 1
ATOM 1520 C C . ASP A 1 205 ? 13.612 2.073 3.454 1.00 82.19 205 ASP A C 1
ATOM 1522 O O . ASP A 1 205 ? 12.992 2.959 4.036 1.00 82.19 205 ASP A O 1
ATOM 1526 N N . GLY A 1 206 ? 13.210 1.607 2.267 1.00 84.06 206 GLY A N 1
ATOM 1527 C CA . GLY A 1 206 ? 12.115 2.176 1.485 1.00 84.06 206 GLY A CA 1
ATOM 1528 C C . GLY A 1 206 ? 12.528 3.317 0.572 1.00 84.06 206 GLY A C 1
ATOM 1529 O O . GLY A 1 206 ? 11.653 3.957 0.000 1.00 84.06 206 GLY A O 1
ATOM 1530 N N . THR A 1 207 ? 13.821 3.585 0.409 1.00 87.38 207 THR A N 1
ATOM 1531 C CA . THR A 1 207 ? 14.309 4.438 -0.679 1.00 87.38 207 THR A CA 1
ATOM 1532 C C . THR A 1 207 ? 14.487 3.617 -1.955 1.00 87.38 207 THR A C 1
ATOM 1534 O O . THR A 1 207 ? 14.737 2.409 -1.906 1.00 87.38 207 THR A O 1
ATOM 1537 N N . CYS A 1 208 ? 14.329 4.245 -3.113 1.00 88.62 208 CYS A N 1
ATOM 1538 C CA . CYS A 1 208 ? 14.615 3.628 -4.402 1.00 88.62 208 CYS A CA 1
ATOM 1539 C C . CYS A 1 208 ? 15.248 4.621 -5.369 1.00 88.62 208 CYS A C 1
ATOM 1541 O O . CYS A 1 208 ? 15.160 5.835 -5.184 1.00 88.62 208 CYS A O 1
ATOM 1543 N N . SER A 1 209 ? 15.871 4.093 -6.414 1.00 88.69 209 SER A N 1
ATOM 1544 C CA . SER A 1 209 ? 16.346 4.881 -7.545 1.00 88.69 209 SER A CA 1
ATOM 1545 C C . SER A 1 209 ? 16.201 4.099 -8.848 1.00 88.69 209 SER A C 1
ATOM 1547 O O . SER A 1 209 ? 16.104 2.870 -8.855 1.00 88.69 209 SER A O 1
ATOM 1549 N N . LEU A 1 210 ? 16.154 4.822 -9.962 1.00 87.88 210 LEU A N 1
ATOM 1550 C CA . LEU A 1 210 ? 16.148 4.266 -11.312 1.00 87.88 210 LEU A CA 1
ATOM 1551 C C . LEU A 1 210 ? 17.260 4.933 -12.108 1.00 87.88 210 LEU A C 1
ATOM 1553 O O . LEU A 1 210 ? 17.323 6.163 -12.199 1.00 87.88 210 LEU A O 1
ATOM 1557 N N . LYS A 1 211 ? 18.110 4.117 -12.714 1.00 88.81 211 LYS A N 1
ATOM 1558 C CA . LYS A 1 211 ? 19.086 4.547 -13.707 1.00 88.81 211 LYS A CA 1
ATOM 1559 C C . LYS A 1 211 ? 18.633 4.020 -15.064 1.00 88.81 211 LYS A C 1
ATOM 1561 O O . LYS A 1 211 ? 18.530 2.808 -15.200 1.00 88.81 211 LYS A O 1
ATOM 1566 N N . SER A 1 212 ? 18.415 4.894 -16.045 1.00 88.12 212 SER A N 1
ATOM 1567 C CA . SER A 1 212 ? 18.089 4.497 -17.419 1.00 88.12 212 SER A CA 1
ATOM 1568 C C . SER A 1 212 ? 19.003 5.174 -18.436 1.00 88.12 212 SER A C 1
ATOM 1570 O O . SER A 1 212 ? 19.172 6.393 -18.416 1.00 88.12 212 SER A O 1
ATOM 1572 N N . ASP A 1 213 ? 19.542 4.371 -19.349 1.00 87.12 213 ASP A N 1
ATOM 1573 C CA . ASP A 1 213 ? 20.277 4.796 -20.543 1.00 87.12 213 ASP A CA 1
ATOM 1574 C C . ASP A 1 213 ? 19.358 4.786 -21.795 1.00 87.12 213 ASP A C 1
ATOM 1576 O O . ASP A 1 213 ? 19.801 5.059 -22.912 1.00 87.12 213 ASP A O 1
ATOM 1580 N N . ILE A 1 214 ? 18.073 4.433 -21.642 1.00 84.00 214 ILE A N 1
ATOM 1581 C CA . ILE A 1 214 ? 17.108 4.304 -22.750 1.00 84.00 214 ILE A CA 1
ATOM 1582 C C . ILE A 1 214 ? 16.500 5.658 -23.128 1.00 84.00 214 ILE A C 1
ATOM 1584 O O . ILE A 1 214 ? 16.282 5.941 -24.303 1.00 84.00 214 ILE A O 1
ATOM 1588 N N . ASN A 1 215 ? 16.204 6.493 -22.137 1.00 72.69 215 ASN A N 1
ATOM 1589 C CA . ASN A 1 215 ? 15.416 7.719 -22.296 1.00 72.69 215 ASN A CA 1
ATOM 1590 C C . ASN A 1 215 ? 15.981 8.908 -21.498 1.00 72.69 215 ASN A C 1
ATOM 1592 O O . ASN A 1 215 ? 15.250 9.865 -21.240 1.00 72.69 215 ASN A O 1
ATOM 1596 N N . ASP A 1 216 ? 17.251 8.839 -21.080 1.00 70.44 216 ASP A N 1
ATOM 1597 C CA . ASP A 1 216 ? 17.891 9.785 -20.148 1.00 70.44 216 ASP A CA 1
ATOM 1598 C C . ASP A 1 216 ? 17.076 10.011 -18.850 1.00 70.44 216 ASP A C 1
ATOM 1600 O O . ASP A 1 216 ? 17.258 11.011 -18.147 1.00 70.44 216 ASP A O 1
ATOM 1604 N N . MET A 1 217 ? 16.159 9.095 -18.509 1.00 67.94 217 MET A N 1
ATOM 1605 C CA . MET A 1 217 ? 15.348 9.184 -17.302 1.00 67.94 217 MET A CA 1
ATOM 1606 C C . MET A 1 217 ? 16.147 8.629 -16.129 1.00 67.94 217 MET A C 1
ATOM 1608 O O . MET A 1 217 ? 16.381 7.429 -16.002 1.00 67.94 217 MET A O 1
ATOM 1612 N N . ALA A 1 218 ? 16.543 9.524 -15.235 1.00 70.00 218 ALA A N 1
ATOM 1613 C CA . ALA A 1 218 ? 17.080 9.160 -13.939 1.00 70.00 218 ALA A CA 1
ATOM 1614 C C . ALA A 1 218 ? 16.066 9.539 -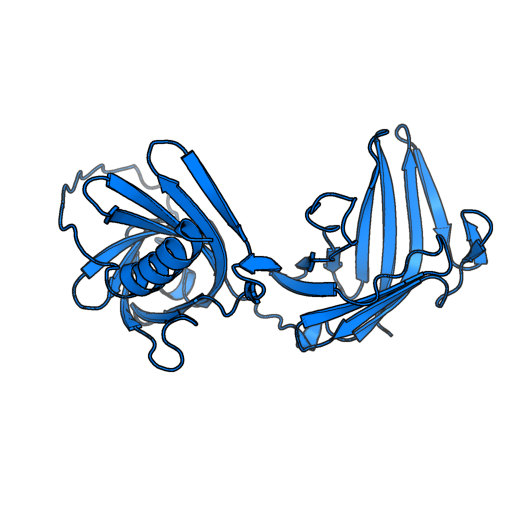12.865 1.00 70.00 218 ALA A C 1
ATOM 1616 O O . ALA A 1 218 ? 15.608 10.681 -12.805 1.00 70.00 218 ALA A O 1
ATOM 1617 N N . ILE A 1 219 ? 15.755 8.585 -11.997 1.00 71.44 219 ILE A N 1
ATOM 1618 C CA . ILE A 1 219 ? 15.049 8.837 -10.746 1.00 71.44 219 ILE A CA 1
ATOM 1619 C C . ILE A 1 219 ? 16.115 8.728 -9.659 1.00 71.44 219 ILE A C 1
ATOM 1621 O O . ILE A 1 219 ? 16.410 7.615 -9.220 1.00 71.44 219 ILE A O 1
ATOM 1625 N N . PRO A 1 220 ? 16.765 9.840 -9.272 1.00 68.94 220 PRO A N 1
ATOM 1626 C CA . PRO A 1 220 ? 17.841 9.781 -8.292 1.00 68.94 220 PRO A CA 1
ATOM 1627 C C . PRO A 1 220 ? 17.311 9.428 -6.900 1.00 68.94 220 PRO A C 1
ATOM 1629 O O . PRO A 1 220 ? 17.967 8.668 -6.196 1.00 68.94 220 PRO A O 1
ATOM 1632 N N . ASP A 1 221 ? 16.117 9.922 -6.552 1.00 77.94 221 ASP A N 1
ATOM 1633 C CA . ASP A 1 221 ? 15.545 9.818 -5.213 1.00 77.94 221 ASP A CA 1
ATOM 1634 C C . ASP A 1 221 ? 14.038 9.510 -5.287 1.00 77.94 221 ASP A C 1
ATOM 1636 O O . ASP A 1 221 ? 13.211 10.386 -5.555 1.00 77.94 221 ASP A O 1
ATOM 1640 N N . GLY A 1 222 ? 13.670 8.253 -5.050 1.00 80.50 222 GLY A N 1
ATOM 1641 C CA . GLY A 1 222 ? 12.290 7.805 -4.874 1.00 80.50 222 GLY A CA 1
ATOM 1642 C C . GLY A 1 222 ? 12.082 7.122 -3.526 1.00 80.50 222 GLY A C 1
ATOM 1643 O O . GLY A 1 222 ? 13.033 6.748 -2.835 1.00 80.50 222 GLY A O 1
ATOM 1644 N N . THR A 1 223 ? 10.826 6.908 -3.154 1.00 81.75 223 THR A N 1
ATOM 1645 C CA . THR A 1 223 ? 10.444 6.026 -2.048 1.00 81.75 223 THR A CA 1
ATOM 1646 C C . THR A 1 223 ? 9.588 4.880 -2.559 1.00 81.75 223 THR A C 1
ATOM 1648 O O . THR A 1 223 ? 8.973 4.977 -3.616 1.00 81.75 223 THR A O 1
ATOM 1651 N N . TRP A 1 224 ? 9.559 3.766 -1.840 1.00 84.12 224 TRP A N 1
ATOM 1652 C CA . TRP A 1 224 ? 8.736 2.623 -2.206 1.00 84.12 224 TRP A CA 1
ATOM 1653 C C . TRP A 1 224 ? 8.232 1.860 -0.988 1.00 84.12 224 TRP A C 1
ATOM 1655 O O . TRP A 1 224 ? 8.784 1.952 0.115 1.00 84.12 224 TRP A O 1
ATOM 1665 N N . ARG A 1 225 ? 7.164 1.095 -1.201 1.00 77.31 225 ARG A N 1
ATOM 1666 C CA . ARG A 1 225 ? 6.514 0.286 -0.171 1.00 77.31 225 ARG A CA 1
ATOM 1667 C C . ARG A 1 225 ? 5.867 -0.970 -0.736 1.00 77.31 225 ARG A C 1
ATOM 1669 O O . ARG A 1 225 ? 5.646 -1.055 -1.939 1.00 77.31 225 ARG A O 1
ATOM 1676 N N . VAL A 1 226 ? 5.544 -1.913 0.145 1.00 78.69 226 VAL A N 1
ATOM 1677 C CA . VAL A 1 226 ? 4.813 -3.142 -0.191 1.00 78.69 226 VAL A CA 1
ATOM 1678 C C . VAL A 1 226 ? 3.328 -2.883 0.047 1.00 78.69 226 VAL A C 1
ATOM 1680 O O . VAL A 1 226 ? 2.924 -2.653 1.181 1.00 78.69 226 VAL A O 1
ATOM 1683 N N . ALA A 1 227 ? 2.524 -2.898 -1.012 1.00 69.75 227 ALA A N 1
ATOM 1684 C CA . ALA A 1 227 ? 1.081 -2.656 -0.937 1.00 69.75 227 ALA A CA 1
ATOM 1685 C C . ALA A 1 227 ? 0.266 -3.937 -0.687 1.00 69.75 227 ALA A C 1
ATOM 1687 O O . ALA A 1 227 ? -0.890 -3.866 -0.275 1.00 69.75 227 ALA A O 1
ATOM 1688 N N . GLY A 1 228 ? 0.879 -5.101 -0.914 1.00 66.25 228 GLY A N 1
ATOM 1689 C CA . GLY A 1 228 ? 0.282 -6.421 -0.746 1.00 66.25 228 GLY A CA 1
ATOM 1690 C C . GLY A 1 228 ? 1.268 -7.522 -1.136 1.00 66.25 228 GLY A C 1
ATOM 1691 O O . GLY A 1 228 ? 2.418 -7.244 -1.481 1.00 66.25 228 GLY A O 1
ATOM 1692 N N . ASP A 1 229 ? 0.832 -8.781 -1.091 1.00 68.12 229 ASP A N 1
ATOM 1693 C CA . ASP A 1 229 ? 1.671 -9.920 -1.481 1.00 68.12 229 ASP A CA 1
ATOM 1694 C C . ASP A 1 229 ? 2.046 -9.837 -2.977 1.00 68.12 229 ASP A C 1
ATOM 1696 O O . ASP A 1 229 ? 1.258 -10.180 -3.859 1.00 68.12 229 ASP A O 1
ATOM 1700 N N . GLY A 1 230 ? 3.270 -9.382 -3.260 1.00 70.25 230 GLY A N 1
ATOM 1701 C CA . GLY A 1 230 ? 3.810 -9.211 -4.613 1.00 70.25 230 GLY A CA 1
ATOM 1702 C C . GLY A 1 230 ? 3.507 -7.861 -5.271 1.00 70.25 230 GLY A C 1
ATOM 1703 O O . GLY A 1 230 ? 3.821 -7.663 -6.445 1.00 70.25 230 GLY A O 1
ATOM 1704 N N . GLU A 1 231 ? 2.919 -6.909 -4.550 1.00 75.88 231 GLU A N 1
ATOM 1705 C CA . GLU A 1 231 ? 2.645 -5.571 -5.078 1.00 75.88 231 GLU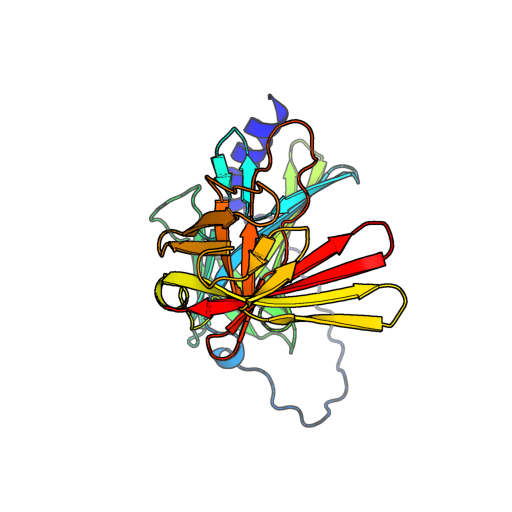 A CA 1
ATOM 1706 C C . GLU A 1 231 ? 3.502 -4.528 -4.368 1.00 75.88 231 GLU A C 1
ATOM 1708 O O . GLU A 1 231 ? 3.554 -4.482 -3.135 1.00 75.88 231 GLU A O 1
ATOM 1713 N N . ILE A 1 232 ? 4.171 -3.679 -5.147 1.00 77.81 232 ILE A N 1
ATOM 1714 C CA . ILE A 1 232 ? 4.982 -2.589 -4.618 1.00 77.81 232 ILE A CA 1
ATOM 1715 C C . ILE A 1 232 ? 4.600 -1.266 -5.272 1.00 77.81 232 ILE A C 1
ATOM 1717 O O . ILE A 1 232 ? 4.448 -1.144 -6.484 1.00 77.81 232 ILE A O 1
ATOM 1721 N N . ILE A 1 233 ? 4.472 -0.236 -4.451 1.00 74.81 233 ILE A N 1
ATOM 1722 C CA . ILE A 1 233 ? 4.182 1.114 -4.922 1.00 74.81 233 ILE A CA 1
ATOM 1723 C C . ILE A 1 233 ? 5.463 1.917 -4.798 1.00 74.81 233 ILE A C 1
ATOM 1725 O O . ILE A 1 233 ? 6.058 1.958 -3.721 1.00 74.81 233 ILE A O 1
ATOM 1729 N N . ILE A 1 234 ? 5.875 2.550 -5.894 1.00 77.19 234 ILE A N 1
ATOM 1730 C CA . ILE A 1 234 ? 7.006 3.473 -5.931 1.00 77.19 234 ILE A CA 1
ATOM 1731 C C . ILE A 1 234 ? 6.459 4.891 -6.101 1.00 77.19 234 ILE A C 1
ATOM 1733 O O . ILE A 1 234 ? 5.728 5.190 -7.045 1.00 77.19 234 ILE A O 1
ATOM 1737 N N . SER A 1 235 ? 6.848 5.771 -5.189 1.00 73.12 235 SER A N 1
ATOM 1738 C CA . SER A 1 235 ? 6.520 7.190 -5.187 1.00 73.12 235 SER A CA 1
ATOM 1739 C C . SER A 1 235 ? 7.769 7.987 -5.537 1.00 73.12 235 SER A C 1
ATOM 1741 O O . SER A 1 235 ? 8.792 7.902 -4.860 1.00 73.12 235 SER A O 1
ATOM 1743 N N . VAL A 1 236 ? 7.696 8.773 -6.607 1.00 68.19 236 VAL A N 1
ATOM 1744 C CA . VAL A 1 236 ? 8.837 9.529 -7.136 1.00 68.19 236 VAL A CA 1
ATOM 1745 C C . VAL A 1 236 ? 8.463 10.989 -7.316 1.00 68.19 236 VAL A C 1
ATOM 1747 O O . VAL A 1 236 ? 7.427 11.312 -7.894 1.00 68.19 236 VAL A O 1
ATOM 1750 N N . ASP A 1 237 ? 9.305 11.879 -6.797 1.00 64.12 237 ASP A N 1
ATOM 1751 C CA . ASP A 1 237 ? 9.153 13.321 -6.967 1.00 64.12 237 ASP A CA 1
ATOM 1752 C C . ASP A 1 237 ? 9.926 13.741 -8.223 1.00 64.12 237 ASP A C 1
ATOM 1754 O O . ASP A 1 237 ? 11.146 13.887 -8.202 1.00 64.12 237 ASP A O 1
ATOM 1758 N N . MET A 1 238 ? 9.216 13.896 -9.341 1.00 57.97 238 MET A N 1
ATOM 1759 C CA . MET A 1 238 ? 9.812 14.260 -10.636 1.00 57.97 238 MET A CA 1
ATOM 1760 C C . MET A 1 238 ? 10.151 15.767 -10.749 1.00 57.97 238 MET A C 1
ATOM 1762 O O . MET A 1 238 ? 10.547 16.231 -11.818 1.00 57.97 238 MET A O 1
ATOM 1766 N N . GLY A 1 239 ? 10.041 16.541 -9.660 1.00 49.84 239 GLY A N 1
ATOM 1767 C CA . GLY A 1 239 ? 10.383 17.967 -9.606 1.00 49.84 239 GLY A CA 1
ATOM 1768 C C . GLY A 1 239 ? 9.248 18.925 -10.008 1.00 49.84 239 GLY A C 1
ATOM 1769 O O . GLY A 1 239 ? 8.243 18.547 -10.610 1.00 49.84 239 GLY A O 1
ATOM 1770 N N . GLU A 1 240 ? 9.403 20.208 -9.648 1.00 38.03 240 GLU A N 1
ATOM 1771 C CA . GLU A 1 240 ? 8.397 21.265 -9.852 1.00 38.03 240 GLU A CA 1
ATOM 1772 C C . GLU A 1 240 ? 8.125 21.530 -11.347 1.00 38.03 240 GLU A C 1
ATOM 1774 O O . GLU A 1 240 ? 8.857 22.258 -12.017 1.00 38.03 240 GLU A O 1
ATOM 1779 N N . GLY A 1 241 ? 7.036 20.969 -11.875 1.00 40.84 241 GLY A N 1
ATOM 1780 C CA . GLY A 1 241 ? 6.551 21.256 -13.232 1.00 40.84 241 GLY A CA 1
ATOM 1781 C C . GLY A 1 241 ? 5.694 20.146 -13.835 1.00 40.84 241 GLY A C 1
ATOM 1782 O O . GLY A 1 241 ? 4.788 20.425 -14.619 1.00 40.84 241 GLY A O 1
ATOM 1783 N N . SER A 1 242 ? 5.918 18.906 -13.410 1.00 39.31 242 SER A N 1
ATOM 1784 C CA . SER A 1 242 ? 5.010 17.778 -13.609 1.00 39.31 242 SER A CA 1
ATOM 1785 C C . SER A 1 242 ? 4.228 17.584 -12.316 1.00 39.31 242 SER A C 1
ATOM 1787 O O . SER A 1 242 ? 4.832 17.492 -11.253 1.00 39.31 242 SER A O 1
ATOM 1789 N N . GLY A 1 243 ? 2.894 17.592 -12.371 1.00 34.88 243 GLY A N 1
ATOM 1790 C CA . GLY A 1 243 ? 2.072 17.326 -11.188 1.00 34.88 243 GLY A CA 1
ATOM 1791 C C . GLY A 1 243 ? 2.509 16.035 -10.493 1.00 34.88 243 GLY A C 1
ATOM 1792 O O . GLY A 1 243 ? 3.056 15.153 -11.147 1.00 34.88 243 GLY A O 1
ATOM 1793 N N . SER A 1 244 ? 2.265 15.940 -9.183 1.00 35.53 244 SER A N 1
ATOM 1794 C CA . SER A 1 244 ? 2.304 14.669 -8.456 1.00 35.53 244 SER A CA 1
ATOM 1795 C C . SER A 1 244 ? 1.346 13.702 -9.154 1.00 35.53 244 SER A C 1
ATOM 1797 O O . SER A 1 244 ? 0.138 13.711 -8.920 1.00 35.53 244 SER A O 1
ATOM 1799 N N . THR A 1 245 ? 1.851 12.967 -10.133 1.00 36.88 245 THR A N 1
ATOM 1800 C CA . THR A 1 245 ? 1.200 11.782 -10.657 1.00 36.88 245 THR A CA 1
ATOM 1801 C C . THR A 1 245 ? 1.563 10.692 -9.676 1.00 36.88 245 THR A C 1
ATOM 1803 O O . THR A 1 245 ? 2.752 10.479 -9.434 1.00 36.88 245 THR A O 1
ATOM 1806 N N . SER A 1 246 ? 0.556 10.024 -9.111 1.00 45.38 246 SER A N 1
ATOM 1807 C CA . SER A 1 246 ? 0.739 8.694 -8.533 1.00 45.38 246 SER A CA 1
ATOM 1808 C C . SER A 1 246 ? 1.687 7.929 -9.456 1.00 45.38 246 SER A C 1
ATOM 1810 O O . SER A 1 246 ? 1.391 7.798 -10.648 1.00 45.38 246 SER A O 1
ATOM 1812 N N . GLY A 1 247 ? 2.869 7.586 -8.942 1.00 51.28 247 GLY A N 1
ATOM 1813 C CA . GLY A 1 247 ? 3.934 6.989 -9.737 1.00 51.28 247 GLY A CA 1
ATOM 1814 C C . GLY A 1 247 ? 3.469 5.693 -10.408 1.00 51.28 247 GLY A C 1
ATOM 1815 O O . GLY A 1 247 ? 2.401 5.175 -10.070 1.00 51.28 247 GLY A O 1
ATOM 1816 N N . PRO A 1 248 ? 4.242 5.166 -11.371 1.00 56.78 248 PRO A N 1
ATOM 1817 C CA . PRO A 1 248 ? 3.939 3.874 -11.970 1.00 56.78 248 PRO A CA 1
ATOM 1818 C C . PRO A 1 248 ? 3.658 2.830 -10.884 1.00 56.78 248 PRO A C 1
ATOM 1820 O O . PRO A 1 248 ? 4.349 2.782 -9.866 1.00 56.78 248 PRO A O 1
ATOM 1823 N N . VAL A 1 249 ? 2.630 2.007 -11.087 1.00 59.44 249 VAL A N 1
ATOM 1824 C CA . VAL A 1 249 ? 2.398 0.839 -10.233 1.00 59.44 249 VAL A CA 1
ATOM 1825 C C . VAL A 1 249 ? 3.379 -0.238 -10.672 1.00 59.44 249 VAL A C 1
ATOM 1827 O O . VAL A 1 249 ? 3.483 -0.542 -11.864 1.00 59.44 249 VAL A O 1
ATOM 1830 N N . PHE A 1 250 ? 4.111 -0.797 -9.713 1.00 72.69 250 PHE A N 1
ATOM 1831 C CA . PHE A 1 250 ? 5.063 -1.865 -9.962 1.00 72.69 250 PHE A CA 1
ATOM 1832 C C . PHE A 1 250 ? 4.533 -3.161 -9.355 1.00 72.69 250 PHE A C 1
ATOM 1834 O O . PHE A 1 250 ? 3.946 -3.194 -8.273 1.00 72.69 250 PHE A O 1
ATOM 1841 N N . THR A 1 251 ? 4.738 -4.270 -10.049 1.00 73.44 251 THR A N 1
ATOM 1842 C CA . THR A 1 251 ? 4.332 -5.584 -9.542 1.00 73.44 251 THR A CA 1
ATOM 1843 C C . THR A 1 251 ? 5.540 -6.497 -9.524 1.00 73.44 251 THR A C 1
ATOM 1845 O O . THR A 1 251 ? 6.243 -6.610 -10.529 1.00 73.44 251 THR A O 1
ATOM 1848 N N . ILE A 1 252 ? 5.782 -7.156 -8.391 1.00 73.12 252 ILE A N 1
ATOM 1849 C CA . ILE A 1 252 ? 6.787 -8.208 -8.269 1.00 73.12 252 ILE A CA 1
ATOM 1850 C C . ILE A 1 252 ? 6.078 -9.543 -8.107 1.00 73.12 252 ILE A C 1
ATOM 1852 O O . ILE A 1 252 ? 5.533 -9.857 -7.053 1.00 73.12 252 ILE A O 1
ATOM 1856 N N . LYS A 1 253 ? 6.152 -10.384 -9.134 1.00 70.81 253 LYS A N 1
ATOM 1857 C CA . LYS A 1 253 ? 5.611 -11.741 -9.076 1.00 70.81 253 LYS A CA 1
ATOM 1858 C C . LYS A 1 253 ? 6.689 -12.750 -9.423 1.00 70.81 253 LYS A C 1
ATOM 1860 O O . LYS A 1 253 ? 7.343 -12.622 -10.450 1.00 70.81 253 LYS A O 1
ATOM 1865 N N . ASP A 1 254 ? 6.886 -13.738 -8.553 1.00 69.00 254 ASP A N 1
ATOM 1866 C CA . ASP A 1 254 ? 7.867 -14.816 -8.746 1.00 69.00 254 ASP A CA 1
ATOM 1867 C C . ASP A 1 254 ? 9.298 -14.300 -9.035 1.00 69.00 254 ASP A C 1
ATOM 1869 O O . ASP A 1 254 ? 10.042 -14.880 -9.823 1.00 69.00 254 ASP A O 1
ATOM 1873 N N . GLY A 1 255 ? 9.684 -13.181 -8.405 1.00 69.31 255 GLY A N 1
ATOM 1874 C CA . GLY A 1 255 ? 10.994 -12.538 -8.593 1.00 69.31 255 GLY A CA 1
ATOM 1875 C C . GLY A 1 255 ? 11.127 -11.693 -9.867 1.00 69.31 255 GLY A C 1
ATOM 1876 O O . GLY A 1 255 ? 12.204 -11.154 -10.122 1.00 69.31 255 GLY A O 1
ATOM 1877 N N . VAL A 1 256 ? 10.050 -11.556 -10.644 1.00 81.56 256 VAL A N 1
ATOM 1878 C CA . VAL A 1 256 ? 9.975 -10.690 -11.824 1.00 81.56 256 VAL A CA 1
ATOM 1879 C C . VAL A 1 256 ? 9.332 -9.370 -11.429 1.00 81.56 256 VAL A C 1
ATOM 1881 O O . VAL A 1 256 ? 8.166 -9.339 -11.040 1.00 81.56 256 VAL A O 1
ATOM 1884 N N . PHE A 1 257 ? 10.094 -8.289 -11.542 1.00 83.75 257 PHE A N 1
ATOM 1885 C CA . PHE A 1 257 ? 9.627 -6.926 -11.314 1.00 83.75 257 PHE A CA 1
ATOM 1886 C C . PHE A 1 257 ? 9.127 -6.360 -12.645 1.00 83.75 257 PHE A C 1
ATOM 1888 O O . PHE A 1 257 ? 9.806 -6.477 -13.663 1.00 83.75 257 PHE A O 1
ATOM 1895 N N . THR A 1 258 ? 7.925 -5.791 -12.662 1.00 86.81 258 THR A N 1
ATOM 1896 C CA . THR A 1 258 ? 7.311 -5.216 -13.864 1.00 86.81 258 THR A CA 1
ATOM 1897 C C . THR A 1 258 ? 6.913 -3.772 -13.602 1.00 86.81 258 THR A C 1
ATOM 1899 O O . THR A 1 258 ? 6.238 -3.499 -12.610 1.00 86.81 258 THR A O 1
ATOM 1902 N N . GLN A 1 259 ? 7.301 -2.871 -14.502 1.00 85.69 259 GLN A N 1
ATOM 1903 C CA . GLN A 1 259 ? 6.847 -1.483 -14.544 1.00 85.69 259 GLN A CA 1
ATOM 1904 C C . GLN A 1 259 ? 5.907 -1.297 -15.730 1.00 85.69 259 GLN A C 1
ATOM 1906 O O . GLN A 1 259 ? 6.245 -1.695 -16.844 1.00 85.69 259 GLN A O 1
ATOM 1911 N N . VAL A 1 260 ? 4.769 -0.643 -15.509 1.00 83.88 260 VAL A N 1
ATOM 1912 C CA . VAL A 1 260 ? 3.849 -0.255 -16.582 1.00 83.88 260 VAL A CA 1
ATOM 1913 C C . VAL A 1 260 ? 3.786 1.267 -16.663 1.00 83.88 260 VAL A C 1
ATOM 1915 O O . VAL A 1 260 ? 3.493 1.935 -15.672 1.00 83.88 260 VAL A O 1
ATOM 1918 N N . LEU A 1 261 ? 4.074 1.814 -17.843 1.00 80.94 261 LEU A N 1
ATOM 1919 C CA . LEU A 1 261 ? 3.930 3.231 -18.170 1.00 80.94 261 LEU A CA 1
ATOM 1920 C C . LEU A 1 261 ? 2.780 3.400 -19.160 1.00 80.94 261 LEU A C 1
ATOM 1922 O O . LEU A 1 261 ? 2.820 2.843 -20.255 1.00 80.94 261 LEU A O 1
ATOM 1926 N N . GLU A 1 262 ? 1.774 4.184 -18.785 1.00 80.06 262 GLU A N 1
ATOM 1927 C CA . GLU A 1 262 ? 0.675 4.566 -19.671 1.00 80.06 262 GLU A CA 1
ATOM 1928 C C . GLU A 1 262 ? 0.895 5.983 -20.205 1.00 80.06 262 GLU A C 1
ATOM 1930 O O . GLU A 1 262 ? 1.090 6.936 -19.446 1.00 80.06 262 GLU A O 1
ATOM 1935 N N . TYR A 1 263 ? 0.838 6.129 -21.524 1.00 77.94 263 TYR A N 1
ATOM 1936 C CA . TYR A 1 263 ? 0.949 7.410 -22.206 1.00 77.94 263 TYR A CA 1
ATOM 1937 C C . TYR A 1 263 ? -0.436 7.908 -22.633 1.00 77.94 263 TYR A C 1
ATOM 1939 O O . TYR A 1 263 ? -1.348 7.141 -22.943 1.00 77.94 263 TYR A O 1
ATOM 1947 N N . GLY A 1 264 ? -0.610 9.233 -22.669 1.00 74.06 264 GLY A N 1
ATOM 1948 C CA . GLY A 1 264 ? -1.907 9.868 -22.944 1.00 74.06 264 GLY A CA 1
ATOM 1949 C C . GLY A 1 264 ? -2.494 9.610 -24.340 1.00 74.06 264 GLY A C 1
ATOM 1950 O O . GLY A 1 264 ? -3.629 10.006 -24.599 1.00 74.06 264 GLY A O 1
ATOM 1951 N N . ASP A 1 265 ? -1.751 8.969 -25.244 1.00 82.25 265 ASP A N 1
ATOM 1952 C CA . ASP A 1 265 ? -2.216 8.530 -26.563 1.00 82.25 265 ASP A CA 1
ATOM 1953 C C . ASP A 1 265 ? -2.745 7.081 -26.574 1.00 82.25 265 ASP A C 1
ATOM 1955 O O . ASP A 1 265 ? -3.105 6.570 -27.638 1.00 82.25 265 ASP A O 1
ATOM 1959 N N . GLY A 1 266 ? -2.840 6.441 -25.403 1.00 80.44 266 GLY A N 1
ATOM 1960 C CA . GLY A 1 266 ? -3.269 5.050 -25.255 1.00 80.44 266 GLY A CA 1
ATOM 1961 C C . GLY A 1 266 ? -2.173 4.035 -25.581 1.00 80.44 266 GLY A C 1
ATOM 1962 O O . GLY A 1 266 ? -2.487 2.869 -25.809 1.00 80.44 266 GLY A O 1
ATOM 1963 N N . GLU A 1 267 ? -0.915 4.474 -25.660 1.00 86.25 267 GLU A N 1
ATOM 1964 C CA . GLU A 1 267 ? 0.246 3.590 -25.666 1.00 86.25 267 GLU A CA 1
ATOM 1965 C C . GLU A 1 267 ? 0.571 3.132 -24.239 1.00 86.25 267 GLU A C 1
ATOM 1967 O O . GLU A 1 267 ? 0.536 3.926 -23.295 1.00 86.25 267 GLU A O 1
ATOM 1972 N N . THR A 1 268 ? 0.918 1.857 -24.091 1.00 88.19 268 THR A N 1
ATOM 1973 C CA . THR A 1 268 ? 1.365 1.285 -22.820 1.00 88.19 268 THR A CA 1
ATOM 1974 C C . THR A 1 268 ? 2.711 0.606 -23.017 1.00 88.19 268 THR A C 1
ATOM 1976 O O . THR A 1 268 ? 2.837 -0.288 -23.851 1.00 88.19 268 THR A O 1
ATOM 1979 N N . SER A 1 269 ? 3.709 0.986 -22.224 1.00 88.62 269 SER A N 1
ATOM 1980 C CA . SER A 1 269 ? 5.022 0.338 -22.213 1.00 88.62 269 SER A CA 1
ATOM 1981 C C . SER A 1 269 ? 5.202 -0.456 -20.930 1.00 88.62 269 SER A C 1
ATOM 1983 O O . SER A 1 269 ? 5.070 0.075 -19.832 1.00 88.62 269 SER A O 1
ATOM 1985 N N . THR A 1 270 ? 5.506 -1.741 -21.074 1.00 91.25 270 THR A N 1
ATOM 1986 C CA . THR A 1 270 ? 5.762 -2.671 -19.977 1.00 91.25 270 THR A CA 1
ATOM 1987 C C . THR A 1 270 ? 7.238 -3.037 -19.956 1.00 91.25 270 THR A C 1
ATOM 1989 O O . THR A 1 270 ? 7.730 -3.694 -20.873 1.00 91.25 270 THR A O 1
ATOM 1992 N N . PHE A 1 271 ? 7.939 -2.656 -18.896 1.00 91.81 271 PHE A N 1
ATOM 1993 C CA . PHE A 1 271 ? 9.344 -2.981 -18.672 1.00 91.81 271 PHE A CA 1
ATOM 1994 C C . PHE A 1 271 ? 9.411 -4.156 -17.701 1.00 91.81 271 PHE A C 1
ATOM 1996 O O . PHE A 1 271 ? 8.787 -4.138 -16.641 1.00 91.81 271 PHE A O 1
ATOM 2003 N N . THR A 1 272 ? 10.125 -5.211 -18.081 1.00 94.00 272 THR A N 1
ATOM 2004 C CA . THR A 1 272 ? 10.311 -6.414 -17.259 1.00 94.00 272 THR A CA 1
ATOM 2005 C C . THR A 1 272 ? 11.744 -6.468 -16.769 1.00 94.00 272 THR A C 1
ATOM 2007 O O . THR A 1 272 ? 12.667 -6.347 -17.576 1.00 94.00 272 THR A O 1
ATOM 2010 N N . TYR A 1 273 ? 11.926 -6.718 -15.479 1.00 93.00 273 TYR A N 1
ATOM 2011 C CA . TYR A 1 273 ? 13.219 -6.722 -14.816 1.00 93.00 273 TYR A CA 1
ATOM 2012 C C . TYR A 1 273 ? 13.397 -7.995 -13.997 1.00 93.00 273 TYR A C 1
ATOM 2014 O O . TYR A 1 273 ? 12.437 -8.592 -13.497 1.00 93.00 273 TYR A O 1
ATOM 2022 N N . ILE A 1 274 ? 14.654 -8.381 -13.827 1.00 92.19 274 ILE A N 1
ATOM 2023 C CA . ILE A 1 274 ? 15.071 -9.527 -13.028 1.00 92.19 274 ILE A CA 1
ATOM 2024 C C . ILE A 1 274 ? 15.984 -9.064 -11.900 1.00 92.19 274 ILE A C 1
ATOM 2026 O O . ILE A 1 274 ? 16.894 -8.263 -12.113 1.00 92.19 274 ILE A O 1
ATOM 2030 N N . LYS A 1 275 ? 15.742 -9.585 -10.696 1.00 91.00 275 LYS A N 1
ATOM 2031 C CA . LYS A 1 275 ? 16.616 -9.355 -9.543 1.00 91.00 275 LYS A CA 1
ATOM 2032 C C . LYS A 1 275 ? 17.976 -10.021 -9.785 1.00 91.00 275 LYS A C 1
ATOM 2034 O O . LYS A 1 275 ? 18.006 -11.186 -10.200 1.00 91.00 275 LYS A O 1
ATOM 2039 N N . LYS A 1 276 ? 19.074 -9.311 -9.534 1.00 87.75 276 LYS A N 1
ATOM 2040 C CA . LYS A 1 276 ? 20.443 -9.856 -9.566 1.00 87.75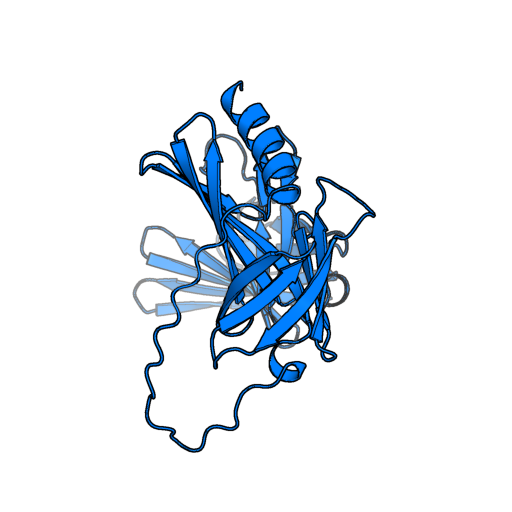 276 LYS A CA 1
ATOM 2041 C C . LYS A 1 276 ? 20.989 -10.105 -8.162 1.00 87.75 276 LYS A C 1
ATOM 2043 O O . LYS A 1 276 ? 20.559 -9.415 -7.210 1.00 87.75 276 LYS A O 1
#

pLDDT: mean 78.72, std 19.1, range [26.58, 97.56]

Secondary structure (DSSP, 8-state):
-HHHHHHHHHHHHHHTTS----------------SPPPP-HHHH-EEEEEEEEEEEETTEEEEEETT-EETTEEP-GGGEEEEE-TTSEEEEEETTSTT-PEEEEEEE-SSSEEEEEETTEEEEEEEETTEEEEEEEEEETTEEEEEEEEEEEPPSS-HHHH-EEEEEEEEEEEETTEEEEEETTSEETTEE--TTSEEEEE-TTSEEEEEESSSS-EEEEEEEEEEETTEEEEEE---BTB----PPEEEEETTEEEEEEE-TTS-EEEEEEEE-

Sequence (276 aa):
MKNVRKMLAVLAAAAMTLGILAGCTQSTEESAATDAKAPTTADYAGTYLFDQMITKVDGKTTEVAVGDKIEGETIDEGYAVSTLNADGTCTLDMQANPGKPMEGTWIVKSADTIEITTEGQTSEVTIDGDTLTTPSTFDVDGKKMEMTFVFKKASSTTRADYAGEYHIQKIAVEKGGKTEEYALGDDYQGTTLTEDSEISFLNSDGTCSLKSDINDMAIPDGTWRVAGDGEIIISVDMGEGSGSTSGPVFTIKDGVFTQVLEYGDGETSTFTYIKK

Foldseek 3Di:
DVVLVVVLVVVLVCVVPCDDDDDDDDDDDDDDDDPDDWDALVQQFFKWFFAKKWKAWPNDIDIDGQQDDRPNDGDHRQQWMKGRHRVQKIWIAHPSHHPDIFIWGKDDPGPFWIWIATPNDIFIWGDDPQKIKGWDWDQDPNIIMIMITIIGGDAPDALVNVFFKWFWAKKWKDDPNDIDIQGQQGDDQNDRDDSVQKMKGRHRVQWIWIDHVRPRDTQPTWGKDARYDFWMFIFGDPDPPDPRDRAFTWGGDPQKIWTWDADPNRMIMIIIIHGD